Protein AF-A0A510E192-F1 (afdb_monomer_lite)

pLDDT: mean 91.34, std 8.02, range [42.94, 98.69]

InterPro domains:
  IPR058468 Protein of unknown function DUF8155, N-terminal domain [PF26482] (6-109)

Organism: NCBI:txid1294262

Radius of gyration: 17.89 Å; chains: 1; bounding box: 45×39×49 Å

Secondary structure (DSSP, 8-state):
----PPTTEEEESSSS-SHHHHTT-EEEE--TTSSEEEPSS-EEEEEEEEEE-S---TT-S-SEEEEEEEEETTEEEEEESEEESPPTT-EE-TT-EEEEE---TTTTTPPS-EEEES-----PPPSS-----EEEEEEE-SS-EEEEESS-EEETTEEEEE-TTSSEEEEEETTTSEEEEET--PPTTPEEEETTEEEEEEEEE-SSSEEEEESSTTTTTTGGGTHHHHHHTT--SSS--SEEEEEEESS--EEEESS--SS-TT-EEEHHHHHHHHHHHHTT-

Structure (mmCIF, N/CA/C/O backbone):
data_AF-A0A510E192-F1
#
_entry.id   AF-A0A510E192-F1
#
loop_
_atom_site.group_PDB
_atom_site.id
_atom_site.type_symbol
_atom_site.label_atom_id
_atom_site.label_alt_id
_atom_site.label_comp_id
_atom_site.label_asym_id
_atom_site.label_entity_id
_atom_site.label_seq_id
_atom_site.pdbx_PDB_ins_code
_atom_site.Cartn_x
_atom_site.Cartn_y
_atom_site.Cartn_z
_atom_site.occupancy
_atom_site.B_iso_or_equiv
_atom_site.auth_seq_id
_atom_site.auth_comp_id
_atom_site.auth_asym_id
_atom_site.auth_atom_id
_atom_site.pdbx_PDB_model_num
ATOM 1 N N . MET A 1 1 ? -1.903 5.706 18.178 1.00 68.81 1 MET A N 1
ATOM 2 C CA . MET A 1 1 ? -2.093 4.249 18.217 1.00 68.81 1 MET A CA 1
ATOM 3 C C . MET A 1 1 ? -1.045 3.615 17.320 1.00 68.81 1 MET A C 1
ATOM 5 O O . MET A 1 1 ? -0.833 4.126 16.229 1.00 68.81 1 MET A O 1
ATOM 9 N N . ILE A 1 2 ? -0.353 2.581 17.797 1.00 73.31 2 ILE A N 1
ATOM 10 C CA . ILE A 1 2 ? 0.653 1.848 17.017 1.00 73.31 2 ILE A CA 1
ATOM 11 C C . ILE A 1 2 ? -0.003 0.555 16.540 1.00 73.31 2 ILE A C 1
ATOM 13 O O . ILE A 1 2 ? -0.485 -0.214 17.366 1.00 73.31 2 ILE A O 1
ATOM 17 N N . LEU A 1 3 ? -0.024 0.326 15.227 1.00 84.69 3 LEU A N 1
ATOM 18 C CA . LEU A 1 3 ? -0.474 -0.944 14.665 1.00 84.69 3 LEU A CA 1
ATOM 19 C C . LEU A 1 3 ? 0.473 -2.071 15.081 1.00 84.69 3 LEU A C 1
ATOM 21 O O . LEU A 1 3 ? 1.691 -1.946 14.928 1.00 84.69 3 LEU A O 1
ATOM 25 N N . LYS A 1 4 ? -0.083 -3.184 15.553 1.00 89.06 4 LYS A N 1
ATOM 26 C CA . LYS A 1 4 ? 0.677 -4.404 15.804 1.00 89.06 4 LYS A CA 1
ATOM 27 C C . LYS A 1 4 ? 0.387 -5.399 14.691 1.00 89.06 4 LYS A C 1
ATOM 29 O O . LYS A 1 4 ? -0.663 -6.028 14.635 1.00 89.06 4 LYS A O 1
ATOM 34 N N . LEU A 1 5 ? 1.326 -5.469 13.756 1.00 92.69 5 LEU A N 1
ATOM 35 C CA . LEU A 1 5 ? 1.208 -6.272 12.546 1.00 92.69 5 LEU A CA 1
ATOM 36 C C . LEU A 1 5 ? 2.026 -7.556 12.679 1.00 92.69 5 LEU A C 1
ATOM 38 O O . LEU A 1 5 ? 3.108 -7.561 13.279 1.00 92.69 5 LEU A O 1
ATOM 42 N N . LYS A 1 6 ? 1.519 -8.645 12.095 1.00 94.00 6 LYS A N 1
ATOM 43 C CA . LYS A 1 6 ? 2.293 -9.879 11.941 1.00 94.00 6 LYS A CA 1
ATOM 44 C C . LYS A 1 6 ? 3.346 -9.692 10.849 1.00 94.00 6 LYS A C 1
ATOM 46 O O . LYS A 1 6 ? 3.199 -8.879 9.937 1.00 94.00 6 LYS A O 1
ATOM 51 N N . LYS A 1 7 ? 4.431 -10.461 10.950 1.00 95.12 7 LYS A N 1
ATOM 52 C CA . LYS A 1 7 ? 5.450 -10.530 9.900 1.00 95.12 7 LYS A CA 1
ATOM 53 C C . LYS A 1 7 ? 4.795 -10.930 8.576 1.00 95.12 7 LYS A C 1
ATOM 55 O O . LYS A 1 7 ? 3.928 -11.798 8.571 1.00 95.12 7 LYS A O 1
ATOM 60 N N . CYS A 1 8 ? 5.239 -10.327 7.480 1.00 94.69 8 CYS A N 1
ATOM 61 C CA . CYS A 1 8 ? 4.696 -10.493 6.134 1.00 94.69 8 CYS A CA 1
ATOM 62 C C . CYS A 1 8 ? 3.309 -9.880 5.900 1.00 94.69 8 CYS A C 1
ATOM 64 O O . CYS A 1 8 ? 2.791 -10.054 4.804 1.00 94.69 8 CYS A O 1
ATOM 66 N N . THR A 1 9 ? 2.728 -9.129 6.845 1.00 96.81 9 THR A N 1
ATOM 67 C CA . THR A 1 9 ? 1.462 -8.423 6.595 1.00 96.81 9 THR A CA 1
ATOM 68 C C . THR A 1 9 ? 1.633 -7.393 5.467 1.00 96.81 9 THR A C 1
ATOM 70 O O . THR A 1 9 ? 2.475 -6.498 5.605 1.00 96.81 9 THR A O 1
ATOM 73 N N . PRO A 1 10 ? 0.857 -7.489 4.373 1.00 96.88 10 PRO A N 1
ATOM 74 C CA . PRO A 1 10 ? 0.812 -6.466 3.335 1.00 96.88 10 PRO A CA 1
ATOM 75 C C . PRO A 1 10 ? 0.153 -5.186 3.847 1.00 96.88 10 PRO A C 1
ATOM 77 O O . PRO A 1 10 ? -0.826 -5.240 4.599 1.00 96.88 10 PRO A O 1
ATOM 80 N N . LEU A 1 11 ? 0.668 -4.038 3.416 1.00 96.69 11 LEU A N 1
ATOM 81 C CA . LEU A 1 11 ? 0.034 -2.755 3.683 1.00 96.69 11 LEU A CA 1
ATOM 82 C C . LEU A 1 11 ? 0.291 -1.734 2.575 1.00 96.69 11 LEU A C 1
ATOM 84 O O . LEU A 1 11 ? 1.307 -1.779 1.877 1.00 96.69 11 LEU A O 1
ATOM 88 N N . SER A 1 12 ? -0.609 -0.765 2.464 1.00 96.00 12 SER A N 1
ATOM 89 C CA . SER A 1 12 ? -0.487 0.349 1.533 1.00 96.00 12 SER A CA 1
ATOM 90 C C . SER A 1 12 ? -0.916 1.662 2.179 1.00 96.00 12 SER A C 1
ATOM 92 O O . SER A 1 12 ? -1.719 1.706 3.106 1.00 96.00 12 SER A O 1
ATOM 94 N N . LEU A 1 13 ? -0.324 2.753 1.713 1.00 94.88 13 LEU A N 1
ATOM 95 C CA . LEU A 1 13 ? -0.634 4.119 2.126 1.00 94.88 13 LEU A CA 1
ATOM 96 C C . LEU A 1 13 ? -1.170 4.945 0.957 1.00 94.88 13 LEU A C 1
ATOM 98 O O . LEU A 1 13 ? -1.925 5.884 1.180 1.00 94.88 13 LEU A O 1
ATOM 102 N N . PHE A 1 14 ? -0.765 4.622 -0.272 1.00 94.19 14 PHE A N 1
ATOM 103 C CA . PHE A 1 14 ? -0.927 5.471 -1.450 1.00 94.19 14 PHE A CA 1
ATOM 104 C C . PHE A 1 14 ? -1.165 4.678 -2.748 1.00 94.19 14 PHE A C 1
ATOM 106 O O . PHE A 1 14 ? -0.983 5.241 -3.826 1.00 94.19 14 PHE A O 1
ATOM 113 N N . SER A 1 15 ? -1.544 3.391 -2.687 1.00 89.19 15 SER A N 1
ATOM 114 C CA . SER A 1 15 ? -1.987 2.667 -3.895 1.00 89.19 15 SER A CA 1
ATOM 115 C C . SER A 1 15 ? -3.453 2.928 -4.255 1.00 89.19 15 SER A C 1
ATOM 117 O O . SER A 1 15 ? -3.798 2.884 -5.431 1.00 89.19 15 SER A O 1
ATOM 119 N N . SER A 1 16 ? -4.277 3.314 -3.285 1.00 86.62 16 SER A N 1
ATOM 120 C CA . SER A 1 16 ? -5.707 3.583 -3.454 1.00 86.62 16 SER A CA 1
ATOM 121 C C . SER A 1 16 ? -6.013 4.987 -4.001 1.00 86.62 16 SER A C 1
ATOM 123 O O . SER A 1 16 ? -5.278 5.940 -3.759 1.00 86.62 16 SER A O 1
ATOM 125 N N . GLY A 1 17 ? -7.126 5.131 -4.730 1.00 84.00 17 GLY A N 1
ATOM 126 C CA . GLY A 1 17 ? -7.639 6.418 -5.225 1.00 84.00 17 GLY A CA 1
ATOM 127 C C . GLY A 1 17 ? -8.485 7.207 -4.215 1.00 84.00 17 GLY A C 1
ATOM 128 O O . GLY A 1 17 ? -8.913 8.333 -4.485 1.00 84.00 17 GLY A O 1
ATOM 129 N N . PHE A 1 18 ? -8.782 6.648 -3.044 1.00 87.12 18 PHE A N 1
ATOM 130 C CA . PHE A 1 18 ? -9.621 7.340 -2.070 1.00 87.12 18 PHE A CA 1
ATOM 131 C C . PHE A 1 18 ? -8.918 8.572 -1.482 1.00 87.12 18 PHE A C 1
ATOM 133 O O . PHE A 1 18 ? -7.740 8.542 -1.129 1.00 87.12 18 PHE A O 1
ATOM 140 N N . SER A 1 19 ? -9.668 9.670 -1.328 1.00 88.88 19 SER A N 1
ATOM 141 C CA . SER A 1 19 ? -9.150 10.966 -0.850 1.00 88.88 19 SER A CA 1
ATOM 142 C C . SER A 1 19 ? -8.390 10.861 0.484 1.00 88.88 19 SER A C 1
ATOM 144 O O . SER A 1 19 ? -7.367 11.519 0.688 1.00 88.88 19 SER A O 1
ATOM 146 N N . SER A 1 20 ? -8.812 9.972 1.385 1.00 91.56 20 SER A N 1
ATOM 147 C CA . SER A 1 20 ? -8.118 9.745 2.655 1.00 91.56 20 SER A CA 1
ATOM 148 C C . SER A 1 20 ? -6.662 9.288 2.480 1.00 91.56 20 SER A C 1
ATOM 150 O O . SER A 1 20 ? -5.821 9.707 3.277 1.00 91.56 20 SER A O 1
ATOM 152 N N . HIS A 1 21 ? -6.318 8.525 1.437 1.00 92.75 21 HIS A N 1
ATOM 153 C CA . HIS A 1 21 ? -4.928 8.149 1.139 1.00 92.75 21 HIS A CA 1
ATOM 154 C C . HIS A 1 21 ? -4.107 9.339 0.654 1.00 92.75 21 HIS A C 1
ATOM 156 O O . HIS A 1 21 ? -3.013 9.589 1.158 1.00 92.75 21 HIS A O 1
ATOM 162 N N . VAL A 1 22 ? -4.656 10.152 -0.248 1.00 90.75 22 VAL A N 1
ATOM 163 C CA . VAL A 1 22 ? -4.012 11.382 -0.755 1.00 90.75 22 VAL A CA 1
ATOM 164 C C . VAL A 1 22 ? -3.669 12.348 0.384 1.00 90.75 22 VAL A C 1
ATOM 166 O O . VAL A 1 22 ? -2.624 13.017 0.403 1.00 90.75 22 VAL A O 1
ATOM 169 N N . HIS A 1 23 ? -4.542 12.394 1.388 1.00 90.12 23 HIS A N 1
ATOM 170 C CA . HIS A 1 23 ? -4.365 13.207 2.588 1.00 90.12 23 HIS A CA 1
ATOM 171 C C . HIS A 1 23 ? -3.523 12.533 3.679 1.00 90.12 23 HIS A C 1
ATOM 173 O O . HIS A 1 23 ? -3.255 13.166 4.700 1.00 90.12 23 HIS A O 1
ATOM 179 N N . GLY A 1 24 ? -3.071 11.290 3.480 1.00 89.69 24 GLY A N 1
ATOM 180 C CA . GLY A 1 24 ? -2.280 10.531 4.456 1.00 89.69 24 GLY A CA 1
ATOM 181 C C . GLY A 1 24 ? -3.048 10.206 5.741 1.00 89.69 24 GLY A C 1
ATOM 182 O O . GLY A 1 24 ? -2.468 10.209 6.825 1.00 89.69 24 GLY A O 1
ATOM 183 N N . ARG A 1 25 ? -4.365 10.006 5.628 1.00 91.75 25 ARG A N 1
ATOM 184 C CA . ARG A 1 25 ? -5.303 9.735 6.732 1.00 91.75 25 ARG A CA 1
ATOM 185 C C . ARG A 1 25 ? -5.826 8.300 6.751 1.00 91.75 25 ARG A C 1
ATOM 187 O O . ARG A 1 25 ? -6.566 7.961 7.673 1.00 91.75 25 ARG A O 1
ATOM 194 N N . ALA A 1 26 ? -5.459 7.498 5.754 1.00 94.00 26 ALA A N 1
ATOM 195 C CA . ALA A 1 26 ? -5.811 6.092 5.653 1.00 94.00 26 ALA A CA 1
ATOM 196 C C . ALA A 1 26 ? -4.570 5.207 5.517 1.00 94.00 26 ALA A C 1
ATOM 198 O O . ALA A 1 26 ? -3.528 5.636 5.013 1.00 94.00 26 ALA A O 1
ATOM 199 N N . VAL A 1 27 ? -4.715 3.973 5.983 1.00 95.50 27 VAL A N 1
ATOM 200 C CA . VAL A 1 27 ? -3.774 2.877 5.776 1.00 95.50 27 VAL A CA 1
ATOM 201 C C . VAL A 1 27 ? -4.584 1.657 5.369 1.00 95.50 27 VAL A C 1
ATOM 203 O O . VAL A 1 27 ? -5.515 1.286 6.081 1.00 95.50 27 VAL A O 1
ATOM 206 N N . ASP A 1 28 ? -4.182 1.013 4.286 1.00 96.38 28 ASP A N 1
ATOM 207 C CA . ASP A 1 28 ? -4.708 -0.287 3.895 1.00 96.38 28 ASP A CA 1
ATOM 208 C C . ASP A 1 28 ? -3.876 -1.368 4.562 1.00 96.38 28 ASP A C 1
ATOM 210 O O . ASP A 1 28 ? -2.649 -1.384 4.434 1.00 96.38 28 ASP A O 1
ATOM 214 N N . VAL A 1 29 ? -4.529 -2.259 5.301 1.00 96.81 29 VAL A N 1
ATOM 215 C CA . VAL A 1 29 ? -3.878 -3.342 6.041 1.00 96.81 29 VAL A CA 1
ATOM 216 C C . VAL A 1 29 ? -4.544 -4.658 5.683 1.00 96.81 29 VAL A C 1
ATOM 218 O O . VAL A 1 29 ? -5.752 -4.812 5.835 1.00 96.81 29 VAL A O 1
ATOM 221 N N . SER A 1 30 ? -3.749 -5.621 5.234 1.00 96.50 30 SER A N 1
ATOM 222 C CA . SER A 1 30 ? -4.215 -6.981 4.964 1.00 96.50 30 SER A CA 1
ATOM 223 C C . SER A 1 30 ? -3.846 -7.944 6.103 1.00 96.50 30 SER A C 1
ATOM 225 O O . SER A 1 30 ? -3.344 -7.546 7.156 1.00 96.50 30 SER A O 1
ATOM 227 N N . SER A 1 31 ? -4.062 -9.233 5.872 1.00 95.81 31 SER A N 1
ATOM 228 C CA . SER A 1 31 ? -3.524 -10.336 6.664 1.00 95.81 31 SER A CA 1
ATOM 229 C C . SER A 1 31 ? -2.521 -11.123 5.830 1.00 95.81 31 SER A C 1
ATOM 231 O O . SER A 1 31 ? -2.467 -10.994 4.612 1.00 95.81 31 SER A O 1
ATOM 233 N N . VAL A 1 32 ? -1.703 -11.949 6.483 1.00 92.62 32 VAL A N 1
ATOM 234 C CA . VAL A 1 32 ? -0.679 -12.757 5.796 1.00 92.62 32 VAL A CA 1
ATOM 235 C C . VAL A 1 32 ? -1.301 -13.728 4.784 1.00 92.62 32 VAL A C 1
ATOM 237 O O . VAL A 1 32 ? -0.722 -13.947 3.726 1.00 92.62 32 VAL A O 1
ATOM 240 N N . ASP A 1 33 ? -2.470 -14.281 5.112 1.00 90.81 33 ASP A N 1
ATOM 241 C CA . ASP A 1 33 ? -3.259 -15.163 4.243 1.00 90.81 33 ASP A CA 1
ATOM 242 C C . ASP A 1 33 ? -4.021 -14.399 3.140 1.00 90.81 33 ASP A C 1
ATOM 244 O O . ASP A 1 33 ? -4.366 -14.992 2.127 1.00 90.81 33 ASP A O 1
ATOM 248 N N . MET A 1 34 ? -4.231 -13.084 3.298 1.00 91.81 34 MET A N 1
ATOM 249 C CA . MET A 1 34 ? -5.104 -12.248 2.458 1.00 91.81 34 MET A CA 1
ATOM 250 C C . MET A 1 34 ? -6.550 -12.773 2.328 1.00 91.81 34 MET A C 1
ATOM 252 O O . MET A 1 34 ? -7.248 -12.407 1.383 1.00 91.81 34 MET A O 1
ATOM 256 N N . GLU A 1 35 ? -7.017 -13.594 3.273 1.00 90.88 35 GLU A N 1
ATOM 257 C CA . GLU A 1 35 ? -8.361 -14.193 3.248 1.00 90.88 35 GLU A CA 1
ATOM 258 C C . GLU A 1 35 ? -9.291 -13.527 4.267 1.00 90.88 35 GLU A C 1
ATOM 260 O O . GLU A 1 35 ? -10.380 -13.056 3.931 1.00 90.88 35 GLU A O 1
ATOM 265 N N . VAL A 1 36 ? -8.833 -13.432 5.517 1.00 95.81 36 VAL A N 1
ATOM 266 C CA . VAL A 1 36 ? -9.608 -12.897 6.645 1.00 95.81 36 VAL A CA 1
ATOM 267 C C . VAL A 1 36 ? -8.917 -11.690 7.246 1.00 95.81 36 VAL A C 1
ATOM 269 O O . VAL A 1 36 ? -7.694 -11.658 7.375 1.00 95.81 36 VAL A O 1
ATOM 272 N N . PHE A 1 37 ? -9.677 -10.690 7.679 1.00 97.56 37 PHE A N 1
ATOM 273 C CA . PHE A 1 37 ? -9.108 -9.549 8.377 1.00 97.56 37 PHE A CA 1
ATOM 274 C C . PHE A 1 37 ? -8.829 -9.895 9.842 1.00 97.56 37 PHE A C 1
ATOM 276 O O . PHE A 1 37 ? -9.741 -10.202 10.616 1.00 97.56 37 PHE A O 1
ATOM 283 N N . ARG A 1 38 ? -7.549 -9.825 10.226 1.00 97.19 38 ARG A N 1
ATOM 284 C CA . ARG A 1 38 ? -7.087 -10.049 11.599 1.00 97.19 38 ARG A CA 1
ATOM 285 C C . ARG A 1 38 ? -6.793 -8.717 12.268 1.00 97.19 38 ARG A C 1
ATOM 287 O O . ARG A 1 38 ? -6.010 -7.924 11.748 1.00 97.19 38 ARG A O 1
ATOM 294 N N . ALA A 1 39 ? -7.395 -8.484 13.428 1.00 96.31 39 ALA A N 1
ATOM 295 C CA . ALA A 1 39 ? -7.347 -7.190 14.094 1.00 96.31 39 ALA A CA 1
ATOM 296 C C . ALA A 1 39 ? -5.902 -6.798 14.479 1.00 96.31 39 ALA A C 1
ATOM 298 O O . ALA A 1 39 ? -5.262 -7.514 15.251 1.00 96.31 39 ALA A O 1
ATOM 299 N N . PRO A 1 40 ? -5.369 -5.650 14.018 1.00 95.25 40 PRO A N 1
ATOM 300 C CA . PRO A 1 40 ? -4.015 -5.207 14.370 1.00 95.25 40 PRO A CA 1
ATOM 301 C C . PRO A 1 40 ? -3.946 -4.446 15.712 1.00 95.25 40 PRO A C 1
ATOM 303 O O . PRO A 1 40 ? -2.924 -3.840 16.047 1.00 95.25 40 PRO A O 1
ATOM 306 N N . PHE A 1 41 ? -5.053 -4.426 16.457 1.00 94.94 41 PHE A N 1
ATOM 307 C CA . PHE A 1 41 ? -5.243 -3.810 17.772 1.00 94.94 41 PHE A CA 1
ATOM 308 C C . PHE A 1 41 ? -6.467 -4.440 18.460 1.00 94.94 41 PHE A C 1
ATOM 310 O O . PHE A 1 41 ? -7.246 -5.137 17.816 1.00 94.94 41 PHE A O 1
ATOM 317 N N . SER A 1 42 ? -6.648 -4.176 19.754 1.00 96.62 42 SER A N 1
ATOM 318 C CA . SER A 1 42 ? -7.851 -4.559 20.513 1.00 96.62 42 SER A CA 1
ATOM 319 C C . SER A 1 42 ? -8.852 -3.403 20.552 1.00 96.62 42 SER A C 1
ATOM 321 O O . SER A 1 42 ? -8.436 -2.246 20.596 1.00 96.62 42 SER A O 1
ATOM 323 N N . GLY A 1 43 ? -10.153 -3.687 20.594 1.00 97.25 43 GLY A N 1
ATOM 324 C CA . GLY A 1 43 ? -11.176 -2.640 20.584 1.00 97.25 43 GLY A CA 1
ATOM 325 C C . GLY A 1 43 ? -12.600 -3.146 20.778 1.00 97.25 43 GLY A C 1
ATOM 326 O O . GLY A 1 43 ? -12.818 -4.283 21.194 1.00 97.25 43 GLY A O 1
ATOM 327 N N . ILE A 1 44 ? -13.565 -2.276 20.479 1.00 98.44 44 ILE A N 1
ATOM 328 C CA . ILE A 1 44 ? -15.005 -2.556 20.501 1.00 98.44 44 ILE A CA 1
ATOM 329 C C . ILE A 1 44 ? -15.575 -2.262 19.115 1.00 98.44 44 ILE A C 1
ATOM 331 O O . ILE A 1 44 ? -15.351 -1.188 18.557 1.00 98.44 44 ILE A O 1
ATOM 335 N N . PHE A 1 45 ? -16.315 -3.207 18.545 1.00 98.69 45 PHE A N 1
ATOM 336 C CA . PHE A 1 45 ? -17.016 -2.993 17.286 1.00 98.69 45 PHE A CA 1
ATOM 337 C C . PHE A 1 45 ? -18.285 -2.174 17.527 1.00 98.69 45 PHE A C 1
ATOM 339 O O . PHE A 1 45 ? -19.133 -2.561 18.326 1.00 98.69 45 PHE A O 1
ATOM 346 N N . LEU A 1 46 ? -18.423 -1.025 16.864 1.00 98.50 46 LEU A N 1
ATOM 347 C CA . LEU A 1 46 ? -19.553 -0.114 17.084 1.00 98.50 46 LEU A CA 1
ATOM 348 C C . LEU A 1 46 ? -20.729 -0.407 16.150 1.00 98.50 46 LEU A C 1
ATOM 350 O O . LEU A 1 46 ? -21.872 -0.138 16.507 1.00 98.50 46 LEU A O 1
ATOM 354 N N . GLY A 1 47 ? -20.457 -0.949 14.965 1.00 98.19 47 GLY A N 1
ATOM 355 C CA . GLY A 1 47 ? -21.469 -1.275 13.968 1.00 98.19 47 GLY A CA 1
ATOM 356 C C . GLY A 1 47 ? -20.953 -1.126 12.543 1.00 98.19 47 GLY A C 1
ATOM 357 O O . GLY A 1 47 ? -19.842 -0.638 12.315 1.00 98.19 47 GLY A O 1
ATOM 358 N N . SER A 1 48 ? -21.775 -1.549 11.585 1.00 98.00 48 SER A N 1
ATOM 359 C CA . SER A 1 48 ? -21.482 -1.416 10.161 1.00 98.00 48 SER A CA 1
ATOM 360 C C . SER A 1 48 ? -22.733 -1.175 9.326 1.00 98.00 48 SER A C 1
ATOM 362 O O . SER A 1 48 ? -23.847 -1.470 9.758 1.00 98.00 48 SER A O 1
ATOM 364 N N . GLU A 1 49 ? -22.528 -0.650 8.124 1.00 97.44 49 GLU A N 1
ATOM 365 C CA . GLU A 1 49 ? -23.552 -0.457 7.106 1.00 97.44 49 GLU A CA 1
ATOM 366 C C . GLU A 1 49 ? -23.053 -1.000 5.761 1.00 97.44 49 GLU A C 1
ATOM 368 O O . GLU A 1 49 ? -21.932 -0.702 5.338 1.00 97.44 49 GLU A O 1
ATOM 373 N N . LYS A 1 50 ? -23.889 -1.797 5.083 1.00 95.62 50 LYS A N 1
ATOM 374 C CA . LYS A 1 50 ? -23.655 -2.248 3.705 1.00 95.62 50 LYS A CA 1
ATOM 375 C C . LYS A 1 50 ? -24.175 -1.193 2.739 1.00 95.62 50 LYS A C 1
ATOM 377 O O . LYS A 1 50 ? -25.368 -0.903 2.723 1.00 95.62 50 LYS A O 1
ATOM 382 N N . VAL A 1 51 ? -23.291 -0.658 1.905 1.00 91.56 51 VAL A N 1
ATOM 383 C CA . VAL A 1 51 ? -23.616 0.387 0.932 1.00 91.56 51 VAL A CA 1
ATOM 384 C C . VAL A 1 51 ? -23.511 -0.185 -0.472 1.00 91.56 51 VAL A C 1
ATOM 386 O O . VAL A 1 51 ? -22.453 -0.657 -0.883 1.00 91.56 51 VAL A O 1
ATOM 389 N N . LYS A 1 52 ? -24.610 -0.129 -1.227 1.00 89.19 52 LYS A N 1
ATOM 390 C CA . LYS A 1 52 ? -24.638 -0.585 -2.619 1.00 89.19 52 LYS A CA 1
ATOM 391 C C . LYS A 1 52 ? -23.788 0.325 -3.506 1.00 89.19 52 LYS A C 1
ATOM 393 O O . LYS A 1 52 ? -23.988 1.539 -3.530 1.00 89.19 52 LYS A O 1
ATOM 398 N N . ILE A 1 53 ? -22.889 -0.270 -4.281 1.00 83.31 53 ILE A N 1
ATOM 399 C CA . ILE A 1 53 ? -21.998 0.413 -5.216 1.00 83.31 53 ILE A CA 1
ATOM 400 C C . ILE A 1 53 ? -22.500 0.153 -6.634 1.00 83.31 53 ILE A C 1
ATOM 402 O O . ILE A 1 53 ? -22.424 -0.950 -7.166 1.00 83.31 53 ILE A O 1
ATOM 406 N N . GLY A 1 54 ? -23.054 1.192 -7.257 1.00 64.19 54 GLY A N 1
ATOM 407 C CA . GLY A 1 54 ? -23.915 1.064 -8.437 1.00 64.19 54 GLY A CA 1
ATOM 408 C C . GLY A 1 54 ? -23.265 0.583 -9.742 1.00 64.19 54 GLY A C 1
ATOM 409 O O . GLY A 1 54 ? -23.972 0.509 -10.745 1.00 64.19 54 GLY A O 1
ATOM 410 N N . ARG A 1 55 ? -21.957 0.288 -9.784 1.00 70.31 55 ARG A N 1
ATOM 411 C CA . ARG A 1 55 ? -21.259 -0.149 -11.009 1.00 70.31 55 ARG A CA 1
ATOM 412 C C . ARG A 1 55 ? -20.200 -1.217 -10.719 1.00 70.31 55 ARG A C 1
ATOM 414 O O . ARG A 1 55 ? -19.096 -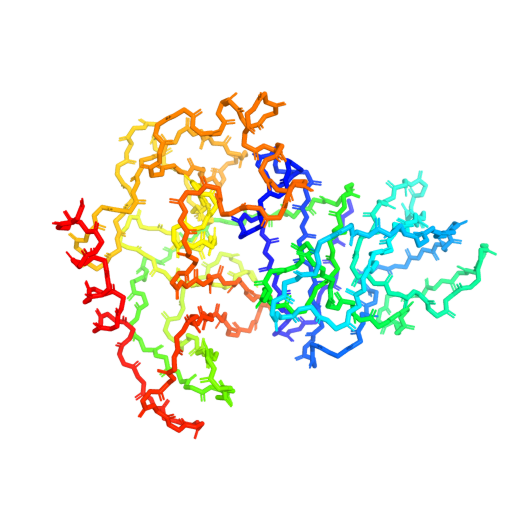0.838 -10.326 1.00 70.31 55 ARG A O 1
ATOM 421 N N . PRO A 1 56 ? -20.486 -2.514 -10.934 1.00 69.81 56 PRO A N 1
ATOM 422 C CA . PRO A 1 56 ? -19.492 -3.572 -10.781 1.00 69.81 56 PRO A CA 1
ATOM 423 C C . PRO A 1 56 ? -18.344 -3.411 -11.787 1.00 69.81 56 PRO A C 1
ATOM 425 O O . PRO A 1 56 ? -18.549 -2.940 -12.906 1.00 69.81 56 PRO A O 1
ATOM 428 N N . ASN A 1 57 ? -17.136 -3.817 -11.395 1.00 77.38 57 ASN A N 1
ATOM 429 C CA . ASN A 1 57 ? -16.009 -4.009 -12.310 1.00 77.38 57 ASN A CA 1
ATOM 430 C C . ASN A 1 57 ? -15.702 -5.512 -12.434 1.00 77.38 57 ASN A C 1
ATOM 432 O O . ASN A 1 57 ? -16.195 -6.315 -11.646 1.00 77.38 57 ASN A O 1
ATOM 436 N N . ARG A 1 58 ? -14.871 -5.898 -13.410 1.00 77.44 58 ARG A N 1
ATOM 437 C CA . ARG A 1 58 ? -14.545 -7.312 -13.694 1.00 77.44 58 ARG A CA 1
ATOM 438 C C . ARG A 1 58 ? -13.855 -8.066 -12.545 1.00 77.44 58 ARG A C 1
ATOM 440 O O . ARG A 1 58 ? -13.781 -9.286 -12.601 1.00 77.44 58 ARG A O 1
ATOM 447 N N . HIS A 1 59 ? -13.314 -7.349 -11.562 1.00 79.69 59 HIS A N 1
ATOM 448 C CA . HIS A 1 59 ? -12.624 -7.913 -10.404 1.00 79.69 59 HIS A CA 1
ATOM 449 C C . HIS A 1 59 ? -13.528 -8.006 -9.168 1.00 79.69 59 HIS A C 1
ATOM 451 O O . HIS A 1 59 ? -13.173 -8.715 -8.235 1.00 79.69 59 HIS A O 1
ATOM 457 N N . ALA A 1 60 ? -14.678 -7.325 -9.157 1.00 83.75 60 ALA A N 1
ATOM 458 C CA . ALA A 1 60 ? -15.591 -7.302 -8.022 1.00 83.75 60 ALA A CA 1
ATOM 459 C C . ALA A 1 60 ? -16.390 -8.608 -7.912 1.00 83.75 60 ALA A C 1
ATOM 461 O O . ALA A 1 60 ? -16.940 -9.099 -8.898 1.00 83.75 60 ALA A O 1
ATOM 462 N N . GLN A 1 61 ? -16.505 -9.132 -6.692 1.00 86.56 61 GLN A N 1
ATOM 463 C CA . GLN A 1 61 ? -17.349 -10.289 -6.366 1.00 86.56 61 GLN A CA 1
ATOM 464 C C . GLN A 1 61 ? -18.702 -9.877 -5.773 1.00 86.56 61 GLN A C 1
ATOM 466 O O . GLN A 1 61 ? -19.659 -10.648 -5.810 1.00 86.56 61 GLN A O 1
ATOM 471 N N . HIS A 1 62 ? -18.791 -8.650 -5.258 1.00 87.94 62 HIS A N 1
ATOM 472 C CA . HIS A 1 62 ? -19.992 -8.084 -4.653 1.00 87.94 62 HIS A CA 1
ATOM 473 C C . HIS A 1 62 ? -20.348 -6.738 -5.297 1.00 87.94 62 HIS A C 1
ATOM 475 O O . HIS A 1 62 ? -19.481 -6.032 -5.808 1.00 87.94 62 HIS A O 1
ATOM 481 N N . ASP A 1 63 ? -21.628 -6.359 -5.251 1.00 88.81 63 ASP A N 1
ATOM 482 C CA . ASP A 1 63 ? -22.133 -5.056 -5.710 1.00 88.81 63 ASP A CA 1
ATOM 483 C C . ASP A 1 63 ? -22.248 -4.030 -4.570 1.00 88.81 63 ASP A C 1
ATOM 485 O O . ASP A 1 63 ? -22.882 -2.987 -4.724 1.00 88.81 63 ASP A O 1
ATOM 489 N N . TYR A 1 64 ? -21.646 -4.320 -3.418 1.00 90.62 64 TYR A N 1
ATOM 490 C CA . TYR A 1 64 ? -21.670 -3.480 -2.231 1.00 90.62 64 TYR A CA 1
ATOM 491 C C . TYR A 1 64 ? -20.286 -3.385 -1.595 1.00 90.62 64 TYR A C 1
ATOM 493 O O . TYR A 1 64 ? -19.378 -4.161 -1.892 1.00 90.62 64 TYR A O 1
ATOM 501 N N . ASP A 1 65 ? -20.158 -2.429 -0.688 1.00 92.69 65 ASP A N 1
ATOM 502 C CA . ASP A 1 65 ? -19.042 -2.301 0.235 1.00 92.69 65 ASP A CA 1
ATOM 503 C C . ASP A 1 65 ? -19.571 -2.172 1.667 1.00 92.69 65 ASP A C 1
ATOM 505 O O . ASP A 1 65 ? -20.764 -1.931 1.873 1.00 92.69 65 ASP A O 1
ATOM 509 N N . VAL A 1 66 ? -18.706 -2.345 2.660 1.00 95.44 66 VAL A N 1
ATOM 510 C CA . VAL A 1 66 ? -19.075 -2.238 4.075 1.00 95.44 66 VAL A CA 1
ATOM 511 C C . VAL A 1 66 ? -18.339 -1.078 4.713 1.00 95.44 66 VAL A C 1
ATOM 513 O O . VAL A 1 66 ? -17.115 -1.014 4.674 1.00 95.44 66 VAL A O 1
ATOM 516 N N . ILE A 1 67 ? -19.095 -0.187 5.350 1.00 96.50 67 ILE A N 1
ATOM 517 C CA . ILE A 1 67 ? -18.564 0.874 6.200 1.00 96.50 67 ILE A CA 1
ATOM 518 C C . ILE A 1 67 ? -18.737 0.440 7.648 1.00 96.50 67 ILE A C 1
ATOM 520 O O . ILE A 1 67 ? -19.855 0.361 8.143 1.00 96.50 67 ILE A O 1
ATOM 524 N N . SER A 1 68 ? -17.631 0.172 8.330 1.00 98.12 68 SER A N 1
ATOM 525 C CA . SER A 1 68 ? -17.593 -0.238 9.731 1.00 98.12 68 SER A CA 1
ATOM 526 C C . SER A 1 68 ? -16.984 0.848 10.613 1.00 98.12 68 SER A C 1
ATOM 528 O O . SER A 1 68 ? -16.066 1.561 10.202 1.00 98.12 68 SER A O 1
ATOM 530 N N . PHE A 1 69 ? -17.444 0.937 11.859 1.00 98.31 69 PHE A N 1
ATOM 531 C CA . PHE A 1 69 ? -16.843 1.783 12.887 1.00 98.31 69 PHE A CA 1
ATOM 532 C C . PHE A 1 69 ? -16.406 0.939 14.080 1.00 98.31 69 PHE A C 1
ATOM 534 O O . PHE A 1 69 ? -17.145 0.079 14.559 1.00 98.31 69 PHE A O 1
ATOM 541 N N . ILE A 1 70 ? -15.206 1.212 14.582 1.00 97.94 70 ILE A N 1
ATOM 542 C CA . ILE A 1 70 ? -14.619 0.540 15.745 1.00 97.94 70 ILE A CA 1
ATOM 543 C C . ILE A 1 70 ? -14.055 1.577 16.712 1.00 97.94 70 ILE A C 1
ATOM 545 O O . ILE A 1 70 ? -13.580 2.633 16.295 1.00 97.94 70 ILE A O 1
ATOM 549 N N . GLU A 1 71 ? -14.112 1.284 18.004 1.00 97.5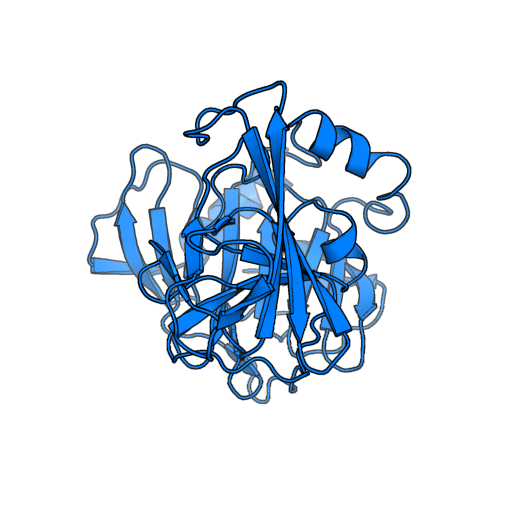0 71 GLU A N 1
ATOM 550 C CA . GLU A 1 71 ? -13.498 2.093 19.049 1.00 97.50 71 GLU A CA 1
ATOM 551 C C . GLU A 1 71 ? -12.240 1.410 19.578 1.00 97.50 71 GLU A C 1
ATOM 553 O O . GLU A 1 71 ? -12.268 0.244 19.972 1.00 97.50 71 GLU A O 1
ATOM 558 N N . VAL A 1 72 ? -11.133 2.149 19.603 1.00 95.94 72 VAL A N 1
ATOM 559 C CA . VAL A 1 72 ? -9.844 1.692 20.125 1.00 95.94 72 VAL A CA 1
ATOM 560 C C . VAL A 1 72 ? -9.254 2.793 20.988 1.00 95.94 72 VAL A C 1
ATOM 562 O O . VAL A 1 72 ? -9.077 3.917 20.520 1.00 95.94 72 VAL A O 1
ATOM 565 N N . GLU A 1 73 ? -8.959 2.488 22.253 1.00 92.94 73 GLU A N 1
ATOM 566 C CA . GLU A 1 73 ? -8.398 3.458 23.212 1.00 92.94 73 GLU A CA 1
ATOM 567 C C . GLU A 1 73 ? -9.210 4.778 23.267 1.00 92.94 73 GLU A C 1
ATOM 569 O O . GLU A 1 73 ? -8.647 5.873 23.304 1.00 92.94 73 GLU A O 1
ATOM 574 N N . GLY A 1 74 ? -10.547 4.685 23.201 1.00 92.12 74 GLY A N 1
ATOM 575 C CA . GLY A 1 74 ? -11.462 5.838 23.200 1.00 92.12 74 GLY A CA 1
ATOM 576 C C . GLY A 1 74 ? -11.494 6.648 21.895 1.00 92.12 74 GLY A C 1
ATOM 577 O O . GLY A 1 74 ? -12.065 7.738 21.857 1.00 92.12 74 GLY A O 1
ATOM 578 N N . ARG A 1 75 ? -10.870 6.158 20.816 1.00 94.88 75 ARG A N 1
ATOM 579 C CA . ARG A 1 75 ? -10.877 6.789 19.488 1.00 94.88 75 ARG A CA 1
ATOM 580 C C . ARG A 1 75 ? -11.701 5.971 18.511 1.00 94.88 75 ARG A C 1
ATOM 582 O O . ARG A 1 75 ? -11.570 4.752 18.458 1.00 94.88 75 ARG A O 1
ATOM 589 N N . LYS A 1 76 ? -12.483 6.655 17.678 1.00 96.50 76 LYS A N 1
ATOM 590 C CA . LYS A 1 76 ? -13.213 6.026 16.576 1.00 96.50 76 LYS A CA 1
ATOM 591 C C . LYS A 1 76 ? -12.304 5.855 15.363 1.00 96.50 76 LYS A C 1
ATOM 593 O O . LYS A 1 76 ? -11.660 6.809 14.931 1.00 96.50 76 LYS A O 1
ATOM 598 N N . ILE A 1 77 ? -12.298 4.650 14.816 1.00 97.06 77 ILE A N 1
ATOM 599 C CA . ILE A 1 77 ? -11.632 4.270 13.573 1.00 97.06 77 ILE A CA 1
ATOM 600 C C . ILE A 1 77 ? -12.725 3.845 12.599 1.00 97.06 77 ILE A C 1
ATOM 602 O O . ILE A 1 77 ? -13.665 3.138 12.972 1.00 97.06 77 ILE A O 1
ATOM 606 N N . LYS A 1 78 ? -12.604 4.288 11.351 1.00 97.81 78 LYS A N 1
ATOM 607 C CA . LYS A 1 78 ? -13.470 3.849 10.256 1.00 97.81 78 LYS A CA 1
ATOM 608 C C . LYS A 1 78 ? -12.736 2.769 9.470 1.00 97.81 78 LYS A C 1
ATOM 610 O O . LYS A 1 78 ? -11.569 2.955 9.133 1.00 97.81 78 LYS A O 1
ATOM 615 N N . MET A 1 79 ? -13.423 1.668 9.196 1.00 97.31 79 MET A N 1
ATOM 616 C CA . MET A 1 79 ? -12.916 0.517 8.456 1.00 97.31 79 MET A CA 1
ATOM 617 C C . MET A 1 79 ? -13.788 0.270 7.224 1.00 97.31 79 MET A C 1
ATOM 619 O O . MET A 1 79 ? -15.008 0.216 7.362 1.00 97.31 79 MET A O 1
ATOM 623 N N . LEU A 1 80 ? -13.182 0.116 6.045 1.00 95.75 80 LEU A N 1
ATOM 624 C CA . LEU A 1 80 ? -13.873 -0.311 4.819 1.00 95.75 80 LEU A CA 1
ATOM 625 C C . LEU A 1 80 ? -13.369 -1.674 4.335 1.00 95.75 80 LEU A C 1
ATOM 627 O O . LEU A 1 80 ? -12.335 -2.153 4.805 1.00 95.75 80 LEU A O 1
ATOM 631 N N . HIS A 1 81 ? -14.090 -2.258 3.373 1.00 94.94 81 HIS A N 1
ATOM 632 C CA . HIS A 1 81 ? -13.706 -3.472 2.638 1.00 94.94 81 HIS A CA 1
ATOM 633 C C . HIS A 1 81 ? -13.615 -4.744 3.495 1.00 94.94 81 HIS A C 1
ATOM 635 O O . HIS A 1 81 ? -12.968 -5.718 3.113 1.00 94.94 81 HIS A O 1
ATOM 641 N N . VAL A 1 82 ? -14.294 -4.762 4.644 1.00 97.12 82 VAL A N 1
ATOM 642 C CA . VAL A 1 82 ? -14.373 -5.923 5.539 1.00 97.12 82 VAL A CA 1
ATOM 643 C C . VAL A 1 82 ? -15.822 -6.159 5.937 1.00 97.12 82 VAL A C 1
ATOM 645 O O . VAL A 1 82 ? -16.454 -5.252 6.477 1.00 97.12 82 VAL A O 1
ATOM 648 N N . ASP A 1 83 ? -16.328 -7.373 5.708 1.00 96.81 83 ASP A N 1
ATOM 649 C CA . ASP A 1 83 ? -17.618 -7.834 6.234 1.00 96.81 83 ASP A CA 1
ATOM 650 C C . ASP A 1 83 ? -17.381 -8.416 7.639 1.00 96.81 83 ASP A C 1
ATOM 652 O O . ASP A 1 83 ? -16.729 -9.463 7.752 1.00 96.81 83 ASP A O 1
ATOM 656 N N . PRO A 1 84 ? -17.795 -7.729 8.719 1.00 97.62 84 PRO A N 1
ATOM 657 C CA . PRO A 1 84 ? -17.412 -8.101 10.071 1.00 97.62 84 PRO A CA 1
ATOM 658 C C . PRO A 1 84 ? -18.174 -9.331 10.583 1.00 97.62 84 PRO A C 1
ATOM 660 O O . PRO A 1 84 ? -19.372 -9.483 10.363 1.00 97.62 84 PRO A O 1
ATOM 663 N N . PHE A 1 85 ? -17.495 -10.166 11.370 1.00 97.94 85 PHE A N 1
ATOM 664 C CA . PHE A 1 85 ? -18.096 -11.286 12.115 1.00 97.94 85 PHE A CA 1
ATOM 665 C C . PHE A 1 85 ? -18.651 -10.865 13.486 1.00 97.94 85 PHE A C 1
ATOM 667 O O . PHE A 1 85 ? -19.121 -11.696 14.263 1.00 97.94 85 PHE A O 1
ATOM 674 N N . LEU A 1 86 ? -18.538 -9.577 13.813 1.00 97.88 86 LEU A N 1
ATOM 675 C CA . LEU A 1 86 ? -18.818 -9.023 15.131 1.00 97.88 86 LEU A CA 1
ATOM 676 C C . LEU A 1 86 ? -20.204 -8.376 15.186 1.00 97.88 86 LEU A C 1
ATOM 678 O O . LEU A 1 86 ? -20.668 -7.766 14.224 1.00 97.88 86 LEU A O 1
ATOM 682 N N . SER A 1 87 ? -20.832 -8.442 16.358 1.00 97.94 87 SER A N 1
ATOM 683 C CA . SER A 1 87 ? -22.055 -7.686 16.661 1.00 97.94 87 SER A CA 1
ATOM 684 C C . SER A 1 87 ? -21.736 -6.331 17.310 1.00 97.94 87 SER A C 1
ATOM 686 O O . SER A 1 87 ? -20.730 -6.224 18.018 1.00 97.94 87 SER A O 1
ATOM 688 N N . PRO A 1 88 ? -22.561 -5.281 17.119 1.00 98.44 88 PRO A N 1
ATOM 689 C CA . PRO A 1 88 ? -22.375 -3.997 17.799 1.00 98.44 88 PRO A CA 1
ATOM 690 C C . PRO A 1 88 ? -22.217 -4.152 19.321 1.00 98.44 88 PRO A C 1
ATOM 692 O O . PRO A 1 88 ? -22.987 -4.860 19.965 1.00 98.44 88 PRO A O 1
ATOM 695 N N . GLY A 1 89 ? -21.211 -3.490 19.892 1.00 98.25 89 GLY A N 1
ATOM 696 C CA . GLY A 1 89 ? -20.829 -3.581 21.303 1.00 98.25 89 GLY A CA 1
ATOM 697 C C . GLY A 1 89 ? -19.875 -4.734 21.641 1.00 98.25 89 GLY A C 1
ATOM 698 O O . GLY A 1 89 ? -19.355 -4.778 22.755 1.00 98.25 89 GLY A O 1
ATOM 699 N N . GLN A 1 90 ? -19.599 -5.651 20.708 1.00 98.56 90 GLN A N 1
ATOM 700 C CA . GLN A 1 90 ? -18.683 -6.766 20.940 1.00 98.56 90 GLN A CA 1
ATOM 701 C C . GLN A 1 90 ? -17.226 -6.289 21.005 1.00 98.56 90 GLN A C 1
ATOM 703 O O . GLN A 1 90 ? -16.729 -5.612 20.101 1.00 98.56 90 GLN A O 1
ATOM 708 N N . GLY A 1 91 ? -16.528 -6.674 22.075 1.00 98.31 91 GLY A N 1
ATOM 709 C CA . GLY A 1 91 ? -15.086 -6.485 22.206 1.00 98.31 91 GLY A CA 1
ATOM 710 C C . GLY A 1 91 ? -14.292 -7.528 21.418 1.00 98.31 91 GLY A C 1
ATOM 711 O O . GLY A 1 91 ? -14.722 -8.673 21.286 1.00 98.31 91 GLY A O 1
ATOM 712 N N . PHE A 1 92 ? -13.114 -7.144 20.938 1.00 98.12 92 PHE A N 1
ATOM 713 C CA . PHE A 1 92 ? -12.158 -8.022 20.262 1.00 98.12 92 PHE A CA 1
ATOM 714 C C . PHE A 1 92 ? -10.728 -7.707 20.708 1.00 98.12 92 PHE A C 1
ATOM 716 O O . PHE A 1 92 ? -10.429 -6.614 21.209 1.00 98.12 92 PHE A O 1
ATOM 723 N N . LYS A 1 93 ? -9.829 -8.671 20.530 1.00 97.31 93 LYS A N 1
ATOM 724 C CA . LYS A 1 93 ? -8.407 -8.556 20.843 1.00 97.31 93 LYS A CA 1
ATOM 725 C C . LYS A 1 93 ? -7.569 -8.501 19.572 1.00 97.31 93 LYS A C 1
ATOM 727 O O . LYS A 1 93 ? -7.952 -8.986 18.513 1.00 97.31 93 LYS A O 1
ATOM 732 N N . GLU A 1 94 ? -6.386 -7.916 19.705 1.00 96.06 94 GLU A N 1
ATOM 733 C CA . GLU A 1 94 ? -5.328 -8.023 18.704 1.00 96.06 94 GLU A CA 1
ATOM 734 C C . GLU A 1 94 ? -5.111 -9.487 18.281 1.00 96.06 94 GLU A C 1
ATOM 736 O O . GLU A 1 94 ? -4.915 -10.366 19.120 1.00 96.06 94 GLU A O 1
ATOM 741 N N . GLY A 1 95 ? -5.097 -9.726 16.971 1.00 95.50 95 GLY A N 1
ATOM 742 C CA . GLY A 1 95 ? -4.902 -11.036 16.359 1.00 95.50 95 GLY A CA 1
ATOM 743 C C . GLY A 1 95 ? -6.188 -11.816 16.085 1.00 95.50 95 GLY A C 1
ATOM 744 O O . GLY A 1 95 ? -6.123 -12.757 15.286 1.00 95.50 95 GLY A O 1
ATOM 745 N N . ASP A 1 96 ? -7.321 -11.418 16.674 1.00 97.50 96 ASP A N 1
ATOM 746 C CA . ASP A 1 96 ? -8.623 -12.042 16.426 1.00 97.50 96 ASP A CA 1
ATOM 747 C C . ASP A 1 96 ? -9.032 -11.878 14.955 1.00 97.50 96 ASP A C 1
ATOM 749 O O . ASP A 1 96 ? -8.759 -10.853 14.323 1.00 97.50 96 ASP A O 1
ATOM 753 N N . GLU A 1 97 ? -9.704 -12.888 14.404 1.00 97.56 97 GLU A N 1
ATOM 754 C CA . GLU A 1 97 ? -10.387 -12.792 13.111 1.00 97.56 97 GLU A CA 1
ATOM 755 C C . GLU A 1 97 ? -11.691 -12.033 13.307 1.00 97.56 97 GLU A C 1
ATOM 757 O O . GLU A 1 97 ? -12.563 -12.484 14.048 1.00 97.56 97 GLU A O 1
ATOM 762 N N . ILE A 1 98 ? -11.824 -10.875 12.663 1.00 97.62 98 ILE A N 1
ATOM 763 C CA . ILE A 1 98 ? -12.978 -9.999 12.895 1.00 97.62 98 ILE A CA 1
ATOM 764 C C . ILE A 1 98 ? -13.835 -9.771 11.654 1.00 97.62 98 ILE A C 1
ATOM 766 O O . ILE A 1 98 ? -14.869 -9.116 11.762 1.00 97.62 98 ILE A O 1
ATOM 770 N N . GLY A 1 99 ? -13.448 -10.311 10.498 1.00 97.50 99 GLY A N 1
ATOM 771 C CA . GLY A 1 99 ? -14.249 -10.253 9.279 1.00 97.50 99 GLY A CA 1
ATOM 772 C C . GLY A 1 99 ? -13.559 -10.848 8.056 1.00 97.50 99 GLY A C 1
ATOM 773 O O . GLY A 1 99 ? -12.384 -11.210 8.108 1.00 97.50 99 GLY A O 1
ATOM 774 N N . SER A 1 100 ? -14.287 -10.919 6.945 1.00 96.88 100 SER A N 1
ATOM 775 C CA . SER A 1 100 ? -13.755 -11.321 5.631 1.00 96.88 100 SER A CA 1
ATOM 776 C C . SER A 1 100 ? -13.483 -10.099 4.765 1.00 96.88 100 SER A C 1
ATOM 778 O O . SER A 1 100 ? -14.263 -9.147 4.802 1.00 96.88 100 SER A O 1
ATOM 780 N N . PHE A 1 101 ? -12.417 -10.121 3.964 1.00 95.94 101 PHE A N 1
ATOM 781 C CA . PHE A 1 101 ? -12.202 -9.065 2.974 1.00 95.94 101 PHE A CA 1
ATOM 782 C C . PHE A 1 101 ? -13.297 -9.096 1.905 1.00 95.94 101 PHE A C 1
ATOM 784 O O . PHE A 1 101 ? -13.707 -10.162 1.450 1.00 95.94 101 PHE A O 1
ATOM 791 N N . ILE A 1 102 ? -13.757 -7.920 1.486 1.00 92.06 102 ILE A N 1
ATOM 792 C CA . ILE A 1 102 ? -14.769 -7.771 0.441 1.00 92.06 102 ILE A CA 1
ATOM 793 C C . ILE A 1 102 ? -14.086 -7.300 -0.832 1.00 92.06 102 ILE A C 1
ATOM 795 O O . ILE A 1 102 ? -13.492 -6.224 -0.875 1.00 92.06 102 ILE A O 1
ATOM 799 N N . SER A 1 103 ? -14.249 -8.068 -1.905 1.00 88.81 103 SER A N 1
ATOM 800 C CA . SER A 1 103 ? -13.914 -7.601 -3.246 1.00 88.81 103 SER A CA 1
ATOM 801 C C . SER A 1 103 ? -15.087 -6.803 -3.822 1.00 88.81 103 SER A C 1
ATOM 803 O O . SER A 1 103 ? -16.016 -7.356 -4.421 1.00 88.81 103 SER A O 1
ATOM 805 N N . SER A 1 104 ? -15.065 -5.493 -3.577 1.00 85.00 104 SER A N 1
ATOM 806 C CA . SER A 1 104 ? -16.098 -4.550 -4.017 1.00 85.00 104 SER A CA 1
ATOM 807 C C . SER A 1 104 ? -15.690 -3.831 -5.307 1.00 85.00 104 SER A C 1
ATOM 809 O O . SER A 1 104 ? -14.506 -3.825 -5.671 1.00 85.00 104 SER A O 1
ATOM 811 N N . PRO A 1 105 ? -16.614 -3.131 -5.990 1.00 78.94 105 PRO A N 1
ATOM 812 C CA . PRO A 1 105 ? -16.270 -2.364 -7.179 1.00 78.94 105 PRO A CA 1
ATOM 813 C C . PRO A 1 105 ? -15.293 -1.212 -6.911 1.00 78.94 105 PRO A C 1
ATOM 815 O O . PRO A 1 105 ? -14.670 -0.728 -7.850 1.00 78.94 105 PRO A O 1
ATOM 818 N N . TYR A 1 106 ? -15.123 -0.801 -5.651 1.00 76.00 106 TYR A N 1
ATOM 819 C CA . TYR A 1 106 ? -14.132 0.197 -5.258 1.00 76.00 106 TYR A CA 1
ATOM 820 C C . TYR A 1 106 ? -12.708 -0.346 -5.149 1.00 76.00 106 TYR A C 1
ATOM 822 O O . TYR A 1 106 ? -11.771 0.401 -5.401 1.00 76.00 106 TYR A O 1
ATOM 830 N N . THR A 1 107 ? -12.542 -1.630 -4.827 1.00 72.44 107 THR A N 1
ATOM 831 C CA . THR A 1 107 ? -11.213 -2.247 -4.664 1.00 72.44 107 THR A CA 1
ATOM 832 C C . THR A 1 107 ? -10.484 -2.497 -5.981 1.00 72.44 107 THR A C 1
ATOM 834 O O . THR A 1 107 ? -9.304 -2.796 -5.960 1.00 72.44 107 THR A O 1
ATOM 837 N N . GLY A 1 108 ? -11.151 -2.413 -7.140 1.00 66.88 108 GLY A N 1
ATOM 838 C CA . GLY A 1 108 ? -10.480 -2.348 -8.450 1.00 66.88 108 GLY A CA 1
ATOM 839 C C . GLY A 1 108 ? -9.572 -3.524 -8.861 1.00 66.88 108 GLY A C 1
ATOM 840 O O . GLY A 1 108 ? -8.976 -3.454 -9.932 1.00 66.88 108 GLY A O 1
ATOM 841 N N . GLY A 1 109 ? -9.484 -4.601 -8.071 1.00 73.12 109 GLY A N 1
ATOM 842 C CA . GLY A 1 109 ? -8.493 -5.672 -8.244 1.00 73.12 109 GLY A CA 1
ATOM 843 C C . GLY A 1 109 ? -7.215 -5.510 -7.405 1.00 73.12 109 GLY A C 1
ATOM 844 O O . GLY A 1 109 ? -6.278 -6.294 -7.593 1.00 73.12 109 GLY A O 1
ATOM 845 N N . ASP A 1 110 ? -7.174 -4.543 -6.488 1.00 83.81 110 ASP A N 1
ATOM 846 C CA . ASP A 1 110 ? -6.107 -4.338 -5.503 1.00 83.81 110 ASP A CA 1
ATOM 847 C C . ASP A 1 110 ? -5.939 -5.576 -4.598 1.00 83.81 110 ASP A C 1
ATOM 849 O O . ASP A 1 110 ? -6.762 -6.505 -4.579 1.00 83.81 110 ASP A O 1
ATOM 853 N N . PHE A 1 111 ? -4.832 -5.651 -3.858 1.00 90.81 111 PHE A N 1
ATOM 854 C CA . PHE A 1 111 ? -4.656 -6.710 -2.855 1.00 90.81 111 PHE A CA 1
ATOM 855 C C . PHE A 1 111 ? -5.812 -6.695 -1.829 1.00 90.81 111 PHE A C 1
ATOM 857 O O . PHE A 1 111 ? -6.257 -5.614 -1.458 1.00 90.81 111 PHE A O 1
ATOM 864 N N . PRO A 1 112 ? -6.316 -7.843 -1.336 1.00 93.81 112 PRO A N 1
ATOM 865 C CA . PRO A 1 112 ? -7.360 -7.847 -0.306 1.00 93.81 112 PRO A CA 1
ATOM 866 C C . PRO A 1 112 ? -6.892 -7.111 0.952 1.00 93.81 112 PRO A C 1
ATOM 868 O O . PRO A 1 112 ? -5.820 -7.426 1.468 1.00 93.81 112 PRO A O 1
ATOM 871 N N . HIS A 1 113 ? -7.652 -6.135 1.447 1.00 96.12 113 HIS A N 1
ATOM 872 C CA . HIS A 1 113 ? -7.251 -5.314 2.592 1.00 96.12 113 HIS A CA 1
ATOM 873 C C . HIS A 1 113 ? -8.445 -4.702 3.324 1.00 96.12 113 HIS A C 1
ATOM 875 O O . HIS A 1 113 ? -9.545 -4.621 2.790 1.00 96.12 113 HIS A O 1
ATOM 881 N N . ALA A 1 114 ? -8.195 -4.235 4.546 1.00 96.88 114 ALA A N 1
ATOM 882 C CA . ALA A 1 114 ? -9.054 -3.316 5.271 1.00 96.88 114 ALA A CA 1
ATOM 883 C C . ALA A 1 114 ? -8.500 -1.898 5.128 1.00 96.88 114 ALA A C 1
ATOM 885 O O . ALA A 1 114 ? -7.349 -1.647 5.494 1.00 96.88 114 ALA A O 1
ATOM 886 N N . HIS A 1 115 ? -9.319 -0.970 4.648 1.00 96.25 115 HIS A N 1
ATOM 887 C CA . HIS A 1 115 ? -8.985 0.456 4.637 1.00 96.25 115 HIS A CA 1
ATOM 888 C C . HIS A 1 115 ? -9.290 1.040 6.010 1.00 96.25 115 HIS A C 1
ATOM 890 O O . HIS A 1 115 ? -10.442 1.015 6.440 1.00 96.25 115 HIS A O 1
ATOM 896 N N . LEU A 1 116 ? -8.285 1.570 6.705 1.00 96.88 116 LEU A N 1
ATOM 897 C CA . LEU A 1 116 ? -8.416 2.083 8.070 1.00 96.88 116 LEU A CA 1
ATOM 898 C C . LEU A 1 116 ? -8.140 3.588 8.134 1.00 96.88 116 LEU A C 1
ATOM 900 O O . LEU A 1 116 ? -7.017 4.029 7.894 1.00 96.88 116 LEU A O 1
ATOM 904 N N . GLU A 1 117 ? -9.131 4.377 8.552 1.00 96.38 117 GLU A N 1
ATOM 905 C CA . GLU A 1 117 ? -8.978 5.808 8.852 1.00 96.38 117 GLU A CA 1
ATOM 906 C C . GLU A 1 117 ? -8.936 6.060 10.364 1.00 96.38 117 GLU A C 1
ATOM 908 O O . GLU A 1 117 ? -9.679 5.450 11.130 1.00 96.38 117 GLU A O 1
ATOM 913 N N . GLY A 1 118 ? -8.100 7.005 10.805 1.00 92.19 118 GLY A N 1
ATOM 914 C CA . GLY A 1 118 ? -7.879 7.285 12.237 1.00 92.19 118 GLY A CA 1
ATOM 915 C C . GLY A 1 118 ? -6.689 6.527 12.839 1.00 92.19 118 GLY A C 1
ATOM 916 O O . GLY A 1 118 ? -6.418 6.618 14.039 1.00 92.19 118 GLY A O 1
ATOM 917 N N . VAL A 1 119 ? -5.940 5.826 11.989 1.00 90.69 119 VAL A N 1
ATOM 918 C CA . VAL A 1 119 ? -4.701 5.124 12.317 1.00 90.69 119 VAL A CA 1
ATOM 919 C C . VAL A 1 119 ? -3.507 5.905 11.776 1.00 90.69 119 VAL A C 1
ATOM 921 O O . VAL A 1 119 ? -3.586 6.516 10.714 1.00 90.69 119 VAL A O 1
ATOM 924 N N . SER A 1 120 ? -2.381 5.882 12.491 1.00 82.06 120 SER A N 1
ATOM 925 C CA . SER A 1 120 ? -1.120 6.430 11.996 1.00 82.06 120 SER A CA 1
ATOM 926 C C . SER A 1 120 ? 0.003 5.400 12.059 1.00 82.06 120 SER A C 1
ATOM 928 O O . SER A 1 120 ? 0.087 4.589 12.981 1.00 82.06 120 SER A O 1
ATOM 930 N N . LEU A 1 121 ? 0.891 5.456 11.068 1.00 86.56 121 LEU A N 1
ATOM 931 C CA . LEU A 1 121 ? 2.110 4.659 11.006 1.00 86.56 121 LEU A CA 1
ATOM 932 C C . LEU A 1 121 ? 3.324 5.574 11.128 1.00 86.56 121 LEU A C 1
ATOM 934 O O . LEU A 1 121 ? 3.434 6.588 10.438 1.00 86.56 121 LEU A O 1
ATOM 938 N N . ARG A 1 122 ? 4.263 5.207 12.004 1.00 87.50 122 ARG A N 1
ATOM 939 C CA . ARG A 1 122 ? 5.559 5.880 12.083 1.00 87.50 122 ARG A CA 1
ATOM 940 C C . ARG A 1 122 ? 6.497 5.257 11.058 1.00 87.50 122 ARG A C 1
ATOM 942 O O . ARG A 1 122 ? 6.780 4.066 11.124 1.00 87.50 122 ARG A O 1
ATOM 949 N N . ILE A 1 123 ? 6.998 6.084 10.151 1.00 92.38 123 ILE A N 1
ATOM 950 C CA . ILE A 1 123 ? 7.849 5.646 9.047 1.00 92.38 123 ILE A CA 1
ATOM 951 C C . ILE A 1 123 ? 9.284 6.077 9.338 1.00 92.38 123 ILE A C 1
ATOM 953 O O . ILE A 1 123 ? 9.581 7.267 9.472 1.00 92.38 123 ILE A O 1
ATOM 957 N N . SER A 1 124 ? 10.167 5.092 9.478 1.00 94.31 124 SER A N 1
ATOM 958 C CA . SER A 1 124 ? 11.608 5.310 9.609 1.00 94.31 124 SER A CA 1
ATOM 959 C C . SER A 1 124 ? 12.214 5.755 8.277 1.00 94.31 124 SER A C 1
ATOM 961 O O . SER A 1 124 ? 11.569 5.691 7.237 1.00 94.31 124 SER A O 1
ATOM 963 N N . GLU A 1 125 ? 13.457 6.212 8.300 1.00 95.44 125 GLU A N 1
ATOM 964 C CA . GLU A 1 125 ? 14.211 6.472 7.074 1.00 95.44 125 GLU A CA 1
ATOM 965 C C . GLU A 1 125 ? 14.783 5.163 6.505 1.00 95.44 125 GLU A C 1
ATOM 967 O O . GLU A 1 125 ? 15.155 4.256 7.261 1.00 95.44 125 GLU A O 1
ATOM 972 N N . VAL A 1 126 ? 14.862 5.064 5.177 1.00 94.75 126 VAL A N 1
ATOM 973 C CA . VAL A 1 126 ? 15.631 4.024 4.488 1.00 94.75 126 VAL A CA 1
ATOM 974 C C . VAL A 1 126 ? 17.115 4.322 4.660 1.00 94.75 126 VAL A C 1
ATOM 976 O O . VAL A 1 126 ? 17.603 5.362 4.230 1.00 94.75 126 VAL A O 1
ATOM 979 N N . LYS A 1 127 ? 17.853 3.383 5.257 1.00 86.25 127 LYS A N 1
ATOM 980 C CA . LYS A 1 127 ? 19.294 3.552 5.510 1.00 86.25 127 LYS A CA 1
ATOM 981 C C . LYS A 1 127 ? 20.170 3.202 4.310 1.00 86.25 127 LYS A C 1
ATOM 983 O O . LYS A 1 127 ? 21.248 3.767 4.153 1.00 86.25 127 LYS A O 1
ATOM 988 N N . THR A 1 128 ? 19.714 2.274 3.476 1.00 83.69 128 THR A N 1
ATOM 989 C CA . THR A 1 128 ? 20.472 1.768 2.331 1.00 83.69 128 THR A CA 1
ATOM 990 C C . THR A 1 128 ? 19.628 1.918 1.083 1.00 83.69 128 THR A C 1
ATOM 992 O O . THR A 1 128 ? 18.521 1.387 1.012 1.00 83.69 128 THR A O 1
ATOM 995 N N . LYS A 1 129 ? 20.145 2.654 0.096 1.00 86.81 129 LYS A N 1
ATOM 996 C CA . LYS A 1 129 ? 19.491 2.761 -1.206 1.00 86.81 129 LYS A CA 1
ATOM 997 C C . LYS A 1 129 ? 19.590 1.419 -1.917 1.00 86.81 129 LYS A C 1
ATOM 999 O O . LYS A 1 129 ? 20.685 0.900 -2.111 1.00 86.81 129 LYS A O 1
ATOM 1004 N N . VAL A 1 130 ? 18.439 0.894 -2.302 1.00 92.81 130 VAL A N 1
ATOM 1005 C CA . VAL A 1 130 ? 18.301 -0.325 -3.089 1.00 92.81 130 VAL A CA 1
ATOM 1006 C C . VAL A 1 130 ? 17.366 0.016 -4.237 1.00 92.81 130 VAL A C 1
ATOM 1008 O O . VAL A 1 130 ? 16.322 0.622 -4.011 1.00 92.81 130 VAL A O 1
ATOM 1011 N N . THR A 1 131 ? 17.748 -0.357 -5.452 1.00 95.75 131 THR A N 1
ATOM 1012 C CA . THR A 1 131 ? 16.832 -0.392 -6.593 1.00 95.75 131 THR A CA 1
ATOM 1013 C C . THR A 1 131 ? 16.492 -1.852 -6.806 1.00 95.75 131 THR A C 1
ATOM 1015 O O . THR A 1 131 ? 17.345 -2.603 -7.279 1.00 95.75 131 THR A O 1
ATOM 1018 N N . SER A 1 132 ? 15.287 -2.253 -6.410 1.00 96.50 132 SER A N 1
ATOM 1019 C CA . SER A 1 132 ? 14.875 -3.654 -6.473 1.00 96.50 132 SER A CA 1
ATOM 1020 C C . SER A 1 132 ? 14.792 -4.120 -7.919 1.00 96.50 132 SER A C 1
ATOM 1022 O O . SER A 1 132 ? 14.305 -3.389 -8.779 1.00 96.50 132 SER A O 1
ATOM 1024 N N . LYS A 1 133 ? 15.259 -5.329 -8.200 1.00 97.00 133 LYS A N 1
ATOM 1025 C CA . LYS A 1 133 ? 15.237 -5.958 -9.525 1.00 97.00 133 LYS A CA 1
ATOM 1026 C C . LYS A 1 133 ? 14.820 -7.417 -9.445 1.00 97.00 133 LYS A C 1
ATOM 1028 O O . LYS A 1 133 ? 14.200 -7.904 -10.377 1.00 97.00 133 LYS A O 1
ATOM 1033 N N . LEU A 1 134 ? 15.116 -8.112 -8.355 1.00 97.44 134 LEU A N 1
ATOM 1034 C CA . LEU A 1 134 ? 14.842 -9.533 -8.217 1.00 97.44 134 LEU A CA 1
ATOM 1035 C C . LEU A 1 134 ? 13.470 -9.778 -7.584 1.00 97.44 134 LEU A C 1
ATOM 1037 O O . LEU A 1 134 ? 13.208 -9.402 -6.440 1.00 97.44 134 LEU A O 1
ATOM 1041 N N . GLY A 1 135 ? 12.603 -10.474 -8.311 1.00 97.69 135 GLY A N 1
ATOM 1042 C CA . GLY A 1 135 ? 11.302 -10.920 -7.832 1.00 97.69 135 GLY A CA 1
ATOM 1043 C C . GLY A 1 135 ? 11.123 -12.432 -7.927 1.00 97.69 135 GLY A C 1
ATOM 1044 O O . GLY A 1 135 ? 11.837 -13.109 -8.663 1.00 97.69 135 GLY A O 1
ATOM 1045 N N . ARG A 1 136 ? 10.133 -12.961 -7.206 1.00 98.06 136 ARG A N 1
ATOM 1046 C CA . ARG A 1 136 ? 9.628 -14.328 -7.369 1.00 98.06 136 ARG A CA 1
ATOM 1047 C C . ARG A 1 136 ? 8.118 -14.318 -7.553 1.00 98.06 136 ARG A C 1
ATOM 1049 O O . ARG A 1 136 ? 7.406 -13.714 -6.750 1.00 98.06 136 ARG A O 1
ATOM 1056 N N . VAL A 1 137 ? 7.633 -14.983 -8.593 1.00 97.56 137 VAL A N 1
ATOM 1057 C CA . VAL A 1 137 ? 6.202 -15.083 -8.898 1.00 97.56 137 VAL A CA 1
ATOM 1058 C C . VAL A 1 137 ? 5.518 -15.936 -7.831 1.00 97.56 137 VAL A C 1
ATOM 1060 O O . VAL A 1 137 ? 5.983 -17.030 -7.517 1.00 97.56 137 VAL A O 1
ATOM 1063 N N . MET A 1 138 ? 4.431 -15.427 -7.256 1.00 94.88 138 MET A N 1
ATOM 1064 C CA . MET A 1 138 ? 3.703 -16.076 -6.161 1.00 94.88 138 MET A CA 1
ATOM 1065 C C . MET A 1 138 ? 2.364 -16.644 -6.610 1.00 94.88 138 MET A C 1
ATOM 1067 O O . MET A 1 138 ? 2.117 -17.817 -6.386 1.00 94.88 138 MET A O 1
ATOM 1071 N N . ASN A 1 139 ? 1.526 -15.809 -7.230 1.00 92.25 139 ASN A N 1
ATOM 1072 C CA . ASN A 1 139 ? 0.180 -16.183 -7.657 1.00 92.25 139 ASN A CA 1
ATOM 1073 C C . ASN A 1 139 ? -0.005 -15.794 -9.117 1.00 92.25 139 ASN A C 1
ATOM 1075 O O . ASN A 1 139 ? 0.242 -14.635 -9.464 1.00 92.25 139 ASN A O 1
ATOM 1079 N N . VAL A 1 140 ? -0.495 -16.710 -9.950 1.00 93.69 140 VAL A N 1
ATOM 1080 C CA . VAL A 1 140 ? -0.832 -16.419 -11.351 1.00 93.69 140 VAL A CA 1
ATOM 1081 C C . VAL A 1 140 ? -2.338 -16.534 -11.567 1.00 93.69 140 VAL A C 1
ATOM 1083 O O . VAL A 1 140 ? -2.946 -17.572 -11.329 1.00 93.69 140 VAL A O 1
ATOM 1086 N N . ARG A 1 141 ? -2.949 -15.449 -12.047 1.00 90.81 141 ARG A N 1
ATOM 1087 C CA . ARG A 1 141 ? -4.371 -15.362 -12.405 1.00 90.81 141 ARG A CA 1
ATOM 1088 C C . ARG A 1 141 ? -4.507 -15.083 -13.903 1.00 90.81 141 ARG A C 1
ATOM 1090 O O . ARG A 1 141 ? -3.527 -14.824 -14.602 1.00 90.81 141 ARG A O 1
ATOM 1097 N N . ASN A 1 142 ? -5.738 -15.128 -14.410 1.00 86.88 142 ASN A N 1
ATOM 1098 C CA . ASN A 1 142 ? -6.013 -14.990 -15.846 1.00 86.88 142 ASN A CA 1
ATOM 1099 C C . ASN A 1 142 ? -5.504 -13.666 -16.441 1.00 86.88 142 ASN A C 1
ATOM 1101 O O . ASN A 1 142 ? -5.020 -13.641 -17.573 1.00 86.88 142 ASN A O 1
ATOM 1105 N N . ASP A 1 143 ? -5.608 -12.575 -15.686 1.00 87.75 143 ASP A N 1
ATOM 1106 C CA . ASP A 1 143 ? -5.303 -11.212 -16.128 1.00 87.75 143 ASP A CA 1
ATOM 1107 C C . ASP A 1 143 ? -4.401 -10.439 -15.155 1.00 87.75 143 ASP A C 1
ATOM 1109 O O . ASP A 1 143 ? -4.224 -9.231 -15.305 1.00 87.75 143 ASP A O 1
ATOM 1113 N N . SER A 1 144 ? -3.831 -11.126 -14.166 1.00 92.19 144 SER A N 1
ATOM 1114 C CA . SER A 1 144 ? -2.924 -10.533 -13.189 1.00 92.19 144 SER A CA 1
ATOM 1115 C C . SER A 1 144 ? -1.998 -11.574 -12.576 1.00 92.19 144 SER A C 1
ATOM 1117 O O . SER A 1 144 ? -2.272 -12.773 -12.608 1.00 92.19 144 SER A O 1
ATOM 1119 N N . PHE A 1 145 ? -0.893 -11.125 -11.995 1.00 94.38 145 PHE A N 1
ATOM 1120 C CA . PHE A 1 145 ? -0.022 -11.977 -11.193 1.00 94.38 145 PHE A CA 1
ATOM 1121 C C . PHE A 1 145 ? 0.699 -11.172 -10.121 1.00 94.38 145 PHE A C 1
ATOM 1123 O O . PHE A 1 145 ? 0.937 -9.974 -10.272 1.00 94.38 145 PHE A O 1
ATOM 1130 N N . ASP A 1 146 ? 1.033 -11.858 -9.035 1.00 95.38 146 ASP A N 1
ATOM 1131 C CA . ASP A 1 146 ? 1.716 -11.284 -7.886 1.00 95.38 146 ASP A CA 1
ATOM 1132 C C . ASP A 1 146 ? 3.189 -11.688 -7.900 1.00 95.38 146 ASP A C 1
ATOM 1134 O O . ASP A 1 146 ? 3.518 -12.869 -8.040 1.00 95.38 146 ASP A O 1
ATOM 1138 N N . VAL A 1 147 ? 4.075 -10.718 -7.697 1.00 97.31 147 VAL A N 1
ATOM 1139 C CA . VAL A 1 147 ? 5.515 -10.926 -7.563 1.00 97.31 147 VAL A CA 1
ATOM 1140 C C . VAL A 1 147 ? 5.967 -10.440 -6.199 1.00 97.31 147 VAL A C 1
ATOM 1142 O O . VAL A 1 147 ? 5.782 -9.287 -5.820 1.00 97.31 147 VAL A O 1
ATOM 1145 N N . LYS A 1 148 ? 6.604 -11.333 -5.457 1.00 97.38 148 LYS A N 1
ATOM 1146 C CA . LYS A 1 148 ? 7.286 -11.025 -4.208 1.00 97.38 148 LYS A CA 1
ATOM 1147 C C . LYS A 1 148 ? 8.654 -10.435 -4.527 1.00 97.38 148 LYS A C 1
ATOM 1149 O O . LYS A 1 148 ? 9.442 -11.084 -5.209 1.00 97.38 148 LYS A O 1
ATOM 1154 N N . VAL A 1 149 ? 8.958 -9.240 -4.035 1.00 97.75 149 VAL A N 1
ATOM 1155 C CA . VAL A 1 149 ? 10.262 -8.595 -4.263 1.00 97.75 149 VAL A CA 1
ATOM 1156 C C . VAL A 1 149 ? 11.275 -9.169 -3.278 1.00 97.75 149 VAL A C 1
ATOM 1158 O O . VAL A 1 149 ? 11.058 -9.105 -2.069 1.00 97.75 149 VAL A O 1
ATOM 1161 N N . ILE A 1 150 ? 12.364 -9.746 -3.779 1.00 97.38 150 ILE A N 1
ATOM 1162 C CA . ILE A 1 150 ? 13.383 -10.433 -2.976 1.00 97.38 150 ILE A CA 1
ATOM 1163 C C . ILE A 1 150 ? 14.449 -9.454 -2.482 1.00 97.38 150 ILE A C 1
ATOM 1165 O O . ILE A 1 150 ? 14.830 -9.505 -1.315 1.00 97.38 150 ILE A O 1
ATOM 1169 N N . ASP A 1 151 ? 14.889 -8.537 -3.341 1.00 96.31 151 ASP A N 1
ATOM 1170 C CA . ASP A 1 151 ? 15.890 -7.506 -3.056 1.00 96.31 151 ASP A CA 1
ATOM 1171 C C . ASP A 1 151 ? 15.227 -6.166 -2.690 1.00 96.31 151 ASP A C 1
ATOM 1173 O O . ASP A 1 151 ? 15.422 -5.128 -3.323 1.00 96.31 151 ASP A O 1
ATOM 1177 N N . PHE A 1 152 ? 14.377 -6.195 -1.666 1.00 96.94 152 PHE A N 1
ATOM 1178 C CA . PHE A 1 152 ? 13.610 -5.034 -1.216 1.00 96.94 152 PHE A CA 1
ATOM 1179 C C . PHE A 1 152 ? 14.462 -3.983 -0.481 1.00 96.94 152 PHE A C 1
ATOM 1181 O O . PHE A 1 152 ? 15.528 -4.273 0.065 1.00 96.94 152 PHE A O 1
ATOM 1188 N N . ALA A 1 153 ? 13.947 -2.753 -0.410 1.00 97.25 153 ALA A N 1
ATOM 1189 C CA . ALA A 1 153 ? 14.443 -1.723 0.501 1.00 97.25 153 ALA A CA 1
ATOM 1190 C C . ALA A 1 153 ? 13.690 -1.776 1.843 1.00 97.25 153 ALA A C 1
ATOM 1192 O O . ALA A 1 153 ? 12.545 -2.231 1.902 1.00 97.25 153 ALA A O 1
ATOM 1193 N N . SER A 1 154 ? 14.323 -1.275 2.911 1.00 97.00 154 SER A N 1
ATOM 1194 C CA . SER A 1 154 ? 13.775 -1.313 4.275 1.00 97.00 154 SER A CA 1
ATOM 1195 C C . SER A 1 154 ? 13.859 0.036 4.986 1.00 97.00 154 SER A C 1
ATOM 1197 O O . SER A 1 154 ? 14.915 0.669 5.039 1.00 97.00 154 SER A O 1
ATOM 1199 N N . ALA A 1 155 ? 12.759 0.423 5.628 1.00 95.56 155 ALA A N 1
ATOM 1200 C CA . ALA A 1 155 ? 12.639 1.544 6.552 1.00 95.56 155 ALA A CA 1
ATOM 1201 C C . ALA A 1 155 ? 12.151 1.040 7.921 1.00 95.56 155 ALA A C 1
ATOM 1203 O O . ALA A 1 155 ? 10.954 1.010 8.222 1.00 95.56 155 ALA A O 1
ATOM 1204 N N . GLY A 1 156 ? 13.083 0.628 8.784 1.00 94.06 156 GLY A N 1
ATOM 1205 C CA . GLY A 1 156 ? 12.730 -0.086 10.014 1.00 94.06 156 GLY A CA 1
ATOM 1206 C C . GLY A 1 156 ? 12.102 -1.441 9.679 1.00 94.06 156 GLY A C 1
ATOM 1207 O O . GLY A 1 156 ? 12.714 -2.218 8.962 1.00 94.06 156 GLY A O 1
ATOM 1208 N N . LYS A 1 157 ? 10.886 -1.701 10.178 1.00 95.12 157 LYS A N 1
ATOM 1209 C CA . LYS A 1 157 ? 10.117 -2.921 9.867 1.00 95.12 157 LYS A CA 1
ATOM 1210 C C . LYS A 1 157 ? 9.260 -2.808 8.604 1.00 95.12 157 LYS A C 1
ATOM 1212 O O . LYS A 1 157 ? 8.543 -3.742 8.290 1.00 95.12 157 LYS A O 1
ATOM 1217 N N . LEU A 1 158 ? 9.256 -1.675 7.907 1.00 96.25 158 LEU A N 1
ATOM 1218 C CA . LEU A 1 158 ? 8.530 -1.557 6.643 1.00 96.25 158 LEU A CA 1
ATOM 1219 C C . LEU A 1 158 ? 9.467 -1.868 5.490 1.00 96.25 158 LEU A C 1
ATOM 1221 O O . LEU A 1 158 ? 10.520 -1.244 5.380 1.00 96.25 158 LEU A O 1
ATOM 1225 N N . HIS A 1 159 ? 9.072 -2.814 4.648 1.00 97.50 159 HIS A N 1
ATOM 1226 C CA . HIS A 1 159 ? 9.792 -3.224 3.451 1.00 97.50 159 HIS A CA 1
ATOM 1227 C C . HIS A 1 159 ? 8.968 -2.885 2.209 1.00 97.50 159 HIS A C 1
ATOM 1229 O O . HIS A 1 159 ? 7.738 -2.931 2.242 1.00 97.50 159 HIS A O 1
ATOM 1235 N N . GLY A 1 160 ? 9.632 -2.544 1.111 1.00 97.44 160 GLY A N 1
ATOM 1236 C CA . GLY A 1 160 ? 8.982 -2.126 -0.129 1.00 97.44 160 GLY A CA 1
ATOM 1237 C C . GLY A 1 160 ? 9.908 -2.244 -1.334 1.00 97.44 160 GLY A C 1
ATOM 1238 O O . GLY A 1 160 ? 11.117 -2.428 -1.183 1.00 97.44 160 GLY A O 1
ATOM 1239 N N . MET A 1 161 ? 9.340 -2.136 -2.537 1.00 97.44 161 MET A N 1
ATOM 1240 C CA . MET A 1 161 ? 10.127 -2.109 -3.770 1.00 97.44 161 MET A CA 1
ATOM 1241 C C . MET A 1 161 ? 10.989 -0.843 -3.795 1.00 97.44 161 MET A C 1
ATOM 1243 O O . MET A 1 161 ? 10.460 0.268 -3.809 1.00 97.44 161 MET A O 1
ATOM 1247 N N . GLY A 1 162 ? 12.308 -1.002 -3.763 1.00 97.56 162 GLY A N 1
ATOM 1248 C CA . GLY A 1 162 ? 13.243 0.115 -3.781 1.00 97.56 162 GLY A CA 1
ATOM 1249 C C . GLY A 1 162 ? 13.356 0.752 -5.168 1.00 97.56 162 GLY A C 1
ATOM 1250 O O . GLY A 1 162 ? 13.340 0.040 -6.173 1.00 97.56 162 GLY A O 1
ATOM 1251 N N . ILE A 1 163 ? 13.482 2.081 -5.228 1.00 95.81 163 ILE A N 1
ATOM 1252 C CA . ILE A 1 163 ? 13.586 2.851 -6.483 1.00 95.81 163 ILE A CA 1
ATOM 1253 C C . ILE A 1 163 ? 14.848 3.723 -6.534 1.00 95.81 163 ILE A C 1
ATOM 1255 O O . ILE A 1 163 ? 15.438 4.052 -5.505 1.00 95.81 163 ILE A O 1
ATOM 1259 N N . GLU A 1 164 ? 15.239 4.151 -7.737 1.00 93.69 164 GLU A N 1
ATOM 1260 C CA . GLU A 1 164 ? 16.492 4.886 -7.998 1.00 93.69 164 GLU A CA 1
ATOM 1261 C C . GLU A 1 164 ? 16.555 6.240 -7.284 1.00 93.69 164 GLU A C 1
ATOM 1263 O O . GLU A 1 164 ? 17.613 6.658 -6.807 1.00 93.69 164 GLU A O 1
ATOM 1268 N N . SER A 1 165 ? 15.407 6.901 -7.135 1.00 87.94 165 SER A N 1
ATOM 1269 C CA . SER A 1 165 ? 15.277 8.141 -6.365 1.00 87.94 165 SER A CA 1
ATOM 1270 C C . SER A 1 165 ? 15.553 7.968 -4.861 1.00 87.94 165 SER A C 1
ATOM 1272 O O . SER A 1 165 ? 15.678 8.959 -4.139 1.00 87.94 165 SER A O 1
ATOM 1274 N N . GLY A 1 166 ? 15.704 6.727 -4.387 1.00 89.62 166 GLY A N 1
ATOM 1275 C CA . GLY A 1 166 ? 15.769 6.359 -2.979 1.00 89.62 166 GLY A CA 1
ATOM 1276 C C . GLY A 1 166 ? 14.381 6.109 -2.389 1.00 89.62 166 GLY A C 1
ATOM 1277 O O . GLY A 1 166 ? 13.368 6.530 -2.938 1.00 89.62 166 GLY A O 1
ATOM 1278 N N . GLY A 1 167 ? 14.336 5.418 -1.248 1.00 95.81 167 GLY A N 1
ATOM 1279 C CA . GLY A 1 167 ? 13.076 5.030 -0.612 1.00 95.81 167 GLY A CA 1
ATOM 1280 C C . GLY A 1 167 ? 12.415 3.807 -1.256 1.00 95.81 167 GLY A C 1
ATOM 1281 O O . GLY A 1 167 ? 13.035 3.077 -2.028 1.00 95.81 167 GLY A O 1
ATOM 1282 N N . MET A 1 168 ? 11.152 3.583 -0.896 1.00 97.56 168 MET A N 1
ATOM 1283 C CA . MET A 1 168 ? 10.318 2.469 -1.353 1.00 97.56 168 MET A CA 1
ATOM 1284 C C . MET A 1 168 ? 9.083 2.992 -2.087 1.00 97.56 168 MET A C 1
ATOM 1286 O O . MET A 1 168 ? 8.413 3.895 -1.584 1.00 97.56 168 MET A O 1
ATOM 1290 N N . LEU A 1 169 ? 8.741 2.411 -3.233 1.00 97.44 169 LEU A N 1
ATOM 1291 C CA . LEU A 1 169 ? 7.535 2.766 -3.971 1.00 97.44 169 LEU A CA 1
ATOM 1292 C C . LEU A 1 169 ? 6.285 2.170 -3.317 1.00 97.44 169 LEU A C 1
ATOM 1294 O O . LEU A 1 169 ? 6.211 0.965 -3.068 1.00 97.44 169 LEU A O 1
ATOM 1298 N N . ASN A 1 170 ? 5.265 3.002 -3.132 1.00 97.19 170 ASN A N 1
ATOM 1299 C CA . ASN A 1 170 ? 3.915 2.562 -2.814 1.00 97.19 170 ASN A CA 1
ATOM 1300 C C . ASN A 1 170 ? 2.910 3.323 -3.684 1.00 97.19 170 ASN A C 1
ATOM 1302 O O . ASN A 1 170 ? 2.707 4.520 -3.494 1.00 97.19 170 ASN A O 1
ATOM 1306 N N . ALA A 1 171 ? 2.358 2.650 -4.693 1.00 94.94 171 ALA A N 1
ATOM 1307 C CA . ALA A 1 171 ? 1.537 3.279 -5.726 1.00 94.94 171 ALA A CA 1
ATOM 1308 C C . ALA A 1 171 ? 0.766 2.234 -6.543 1.00 94.94 171 ALA A C 1
ATOM 1310 O O . ALA A 1 171 ? 1.265 1.124 -6.730 1.00 94.94 171 ALA A O 1
ATOM 1311 N N . SER A 1 172 ? -0.377 2.632 -7.105 1.00 92.81 172 SER A N 1
ATOM 1312 C CA . SER A 1 172 ? -1.021 1.950 -8.234 1.00 92.81 172 SER A CA 1
ATOM 1313 C C . SER A 1 172 ? -0.809 2.792 -9.493 1.00 92.81 172 SER A C 1
ATOM 1315 O O . SER A 1 172 ? -1.354 3.892 -9.630 1.00 92.81 172 SER A O 1
ATOM 1317 N N . TYR A 1 173 ? 0.061 2.321 -10.388 1.00 91.62 173 TYR A N 1
ATOM 1318 C CA . TYR A 1 173 ? 0.582 3.097 -11.513 1.00 91.62 173 TYR A CA 1
ATOM 1319 C C . TYR A 1 173 ? 0.093 2.549 -12.864 1.00 91.62 173 TYR A C 1
ATOM 1321 O O . TYR A 1 173 ? 0.177 1.338 -13.093 1.00 91.62 173 TYR A O 1
ATOM 1329 N N . PRO A 1 174 ? -0.361 3.404 -13.803 1.00 89.75 174 PRO A N 1
ATOM 1330 C CA . PRO A 1 174 ? -0.618 4.846 -13.683 1.00 89.75 174 PRO A CA 1
ATOM 1331 C C . PRO A 1 174 ? -2.032 5.172 -13.160 1.00 89.75 174 PRO A C 1
ATOM 1333 O O . PRO A 1 174 ? -2.502 6.299 -13.339 1.00 89.75 174 PRO A O 1
ATOM 1336 N N . PHE A 1 175 ? -2.728 4.219 -12.534 1.00 87.00 175 PHE A N 1
ATOM 1337 C CA . PHE A 1 175 ? -4.146 4.335 -12.185 1.00 87.00 175 PHE A CA 1
ATOM 1338 C C . PHE A 1 175 ? -4.474 5.572 -11.350 1.00 87.00 175 PHE A C 1
ATOM 1340 O O . PHE A 1 175 ? -5.296 6.382 -11.782 1.00 87.00 175 PHE A O 1
ATOM 1347 N N . SER A 1 176 ? -3.787 5.766 -10.222 1.00 85.75 176 SER A N 1
ATOM 1348 C CA . SER A 1 176 ? -4.141 6.779 -9.223 1.00 85.75 176 SER A CA 1
ATOM 1349 C C . SER A 1 176 ? -3.638 8.190 -9.522 1.00 85.75 176 SER A C 1
ATOM 1351 O O . SER A 1 176 ? -3.777 9.050 -8.681 1.00 85.75 176 SER A O 1
ATOM 1353 N N . CYS A 1 177 ? -3.041 8.515 -10.668 1.00 90.50 177 CYS A N 1
ATOM 1354 C CA . CYS A 1 177 ? -2.389 9.825 -10.910 1.00 90.50 177 CYS A CA 1
ATOM 1355 C C . CYS A 1 177 ? -1.237 10.230 -9.953 1.00 90.50 177 CYS A C 1
ATOM 1357 O O . CYS A 1 177 ? -0.515 11.187 -10.255 1.00 90.50 177 CYS A O 1
ATOM 1359 N N . TYR A 1 178 ? -1.070 9.548 -8.818 1.00 94.25 178 TYR A N 1
ATOM 1360 C CA . TYR A 1 178 ? -0.108 9.833 -7.765 1.00 94.25 178 TYR A CA 1
ATOM 1361 C C . TYR A 1 178 ? 0.381 8.552 -7.083 1.00 94.25 178 TYR A C 1
ATOM 1363 O O . TYR A 1 178 ? -0.245 7.495 -7.164 1.00 94.25 178 TYR A O 1
ATOM 1371 N N . GLY A 1 179 ? 1.490 8.671 -6.365 1.00 95.69 179 GLY A N 1
ATOM 1372 C CA . GLY A 1 179 ? 1.992 7.625 -5.487 1.00 95.69 179 GLY A CA 1
ATOM 1373 C C . GLY A 1 179 ? 2.827 8.191 -4.347 1.00 95.69 179 GLY A C 1
ATOM 1374 O O . GLY A 1 179 ? 3.050 9.402 -4.240 1.00 95.69 179 GLY A O 1
ATOM 1375 N N . GLY A 1 180 ? 3.304 7.297 -3.489 1.00 96.75 180 GLY A N 1
ATOM 1376 C CA . GLY A 1 180 ? 4.217 7.615 -2.402 1.00 96.75 180 GLY A CA 1
ATOM 1377 C C . GLY A 1 180 ? 5.611 7.042 -2.617 1.00 96.75 180 GLY A C 1
ATOM 1378 O O . GLY A 1 180 ? 5.777 5.913 -3.080 1.00 96.75 180 GLY A O 1
ATOM 1379 N N . VAL A 1 181 ? 6.612 7.813 -2.202 1.00 97.38 181 VAL A N 1
ATOM 1380 C CA . VAL A 1 181 ? 7.962 7.330 -1.916 1.00 97.38 181 VAL A CA 1
ATOM 1381 C C . VAL A 1 181 ? 8.134 7.301 -0.399 1.00 97.38 181 VAL A C 1
ATOM 1383 O O . VAL A 1 181 ? 8.110 8.338 0.273 1.00 97.38 181 VAL A O 1
ATOM 1386 N N . ILE A 1 182 ? 8.251 6.094 0.145 1.00 97.06 182 ILE A N 1
ATOM 1387 C CA . ILE A 1 182 ? 8.260 5.807 1.579 1.00 97.06 182 ILE A CA 1
ATOM 1388 C C . ILE A 1 182 ? 9.693 5.687 2.090 1.00 97.06 182 ILE A C 1
ATOM 1390 O O . ILE A 1 182 ? 10.558 5.089 1.453 1.00 97.06 182 ILE A O 1
ATOM 1394 N N . GLY A 1 183 ? 9.932 6.224 3.280 1.00 96.00 183 GLY A N 1
ATOM 1395 C CA . GLY A 1 183 ? 11.212 6.173 3.971 1.00 96.00 183 GLY A CA 1
ATOM 1396 C C . GLY A 1 183 ? 12.251 7.166 3.448 1.00 96.00 183 GLY A C 1
ATOM 1397 O O . GLY A 1 183 ? 13.434 7.008 3.728 1.00 96.00 183 GLY A O 1
ATOM 1398 N N . THR A 1 184 ? 11.834 8.196 2.708 1.00 93.69 184 THR A N 1
ATOM 1399 C CA . THR A 1 184 ? 12.717 9.282 2.262 1.00 93.69 184 THR A CA 1
ATOM 1400 C C . THR A 1 184 ? 11.970 10.613 2.123 1.00 93.69 184 THR A C 1
ATOM 1402 O O . THR A 1 184 ? 10.765 10.655 1.851 1.00 93.69 184 THR A O 1
ATOM 1405 N N . SER A 1 185 ? 12.695 11.717 2.320 1.00 92.38 185 SER A N 1
ATOM 1406 C CA . SER A 1 185 ? 12.203 13.086 2.150 1.00 92.38 185 SER A CA 1
ATOM 1407 C C . SER A 1 185 ? 12.808 13.704 0.896 1.00 92.38 185 SER A C 1
ATOM 1409 O O . SER A 1 185 ? 13.970 14.104 0.889 1.00 92.38 185 SER A O 1
ATOM 1411 N N . MET A 1 186 ? 12.016 13.835 -0.158 1.00 94.25 186 MET A N 1
ATOM 1412 C CA . MET A 1 186 ? 12.455 14.395 -1.432 1.00 94.25 186 MET A CA 1
ATOM 1413 C C . MET A 1 186 ? 11.958 15.830 -1.588 1.00 94.25 186 MET A C 1
ATOM 1415 O O . MET A 1 186 ? 10.874 16.182 -1.122 1.00 94.25 186 MET A O 1
ATOM 1419 N N . LEU A 1 187 ? 12.750 16.694 -2.219 1.00 94.94 187 LEU A N 1
ATOM 1420 C CA . LEU A 1 187 ? 12.343 18.077 -2.463 1.00 94.94 187 LEU A CA 1
ATOM 1421 C C . LEU A 1 187 ? 11.187 18.132 -3.471 1.00 94.94 187 LEU A C 1
ATOM 1423 O O . LEU A 1 187 ? 11.056 17.282 -4.348 1.00 94.94 187 LEU A O 1
ATOM 1427 N N . LYS A 1 188 ? 10.325 19.145 -3.340 1.00 95.69 188 LYS A N 1
ATOM 1428 C CA . LYS A 1 188 ? 9.241 19.373 -4.301 1.00 95.69 188 LYS A CA 1
ATOM 1429 C C . LYS A 1 188 ? 9.834 19.633 -5.690 1.00 95.69 188 LYS A C 1
ATOM 1431 O O . LYS A 1 188 ? 10.795 20.384 -5.812 1.00 95.69 188 LYS A O 1
ATOM 1436 N N . GLY A 1 189 ? 9.242 19.031 -6.716 1.00 95.25 189 GLY A N 1
ATOM 1437 C CA . GLY A 1 189 ? 9.700 19.111 -8.101 1.00 95.25 189 GLY A CA 1
ATOM 1438 C C . GLY A 1 189 ? 10.792 18.103 -8.463 1.00 95.25 189 GLY A C 1
ATOM 1439 O O . GLY A 1 189 ? 11.093 17.969 -9.645 1.00 95.25 189 GLY A O 1
ATOM 1440 N N . THR A 1 190 ? 11.359 17.370 -7.496 1.00 96.75 190 THR A N 1
ATOM 1441 C CA . THR A 1 190 ? 12.311 16.290 -7.787 1.00 96.75 190 THR A CA 1
ATOM 1442 C C . THR A 1 190 ? 11.623 15.170 -8.566 1.00 96.75 190 THR A C 1
ATOM 1444 O O . THR A 1 190 ? 10.533 14.731 -8.188 1.00 96.75 190 THR A O 1
ATOM 1447 N N . SER A 1 191 ? 12.270 14.701 -9.632 1.00 96.69 191 SER A N 1
ATOM 1448 C CA . SER A 1 191 ? 11.821 13.553 -10.418 1.00 96.69 191 SER A CA 1
ATOM 1449 C C . SER A 1 191 ? 11.882 12.262 -9.603 1.00 96.69 191 SER A C 1
ATOM 1451 O O . SER A 1 191 ? 12.861 11.984 -8.902 1.00 96.69 191 SER A O 1
ATOM 1453 N N . VAL A 1 192 ? 10.816 11.474 -9.704 1.00 96.56 192 VAL A N 1
ATOM 1454 C CA . VAL A 1 192 ? 10.759 10.103 -9.207 1.00 96.56 192 VAL A CA 1
ATOM 1455 C C . VAL A 1 192 ? 11.025 9.183 -10.387 1.00 96.56 192 VAL A C 1
ATOM 1457 O O . VAL A 1 192 ? 10.289 9.218 -11.371 1.00 96.56 192 VAL A O 1
ATOM 1460 N N . THR A 1 193 ? 12.078 8.380 -10.293 1.00 94.62 193 THR A N 1
ATOM 1461 C CA . THR A 1 193 ? 12.576 7.561 -11.399 1.00 94.62 193 THR A CA 1
ATOM 1462 C C . THR A 1 193 ? 12.542 6.089 -11.022 1.00 94.62 193 THR A C 1
ATOM 1464 O O . THR A 1 193 ? 12.881 5.706 -9.896 1.00 94.62 193 THR A O 1
ATOM 1467 N N . MET A 1 194 ? 12.122 5.267 -11.978 1.00 92.62 194 MET A N 1
ATOM 1468 C CA . MET A 1 194 ? 12.114 3.819 -11.872 1.00 92.62 194 MET A CA 1
ATOM 1469 C C . MET A 1 194 ? 12.667 3.218 -13.167 1.00 92.62 194 MET A C 1
ATOM 1471 O O . MET A 1 194 ? 12.123 3.444 -14.247 1.00 92.62 194 MET A O 1
ATOM 1475 N N . TYR A 1 195 ? 13.766 2.472 -13.043 1.00 93.25 195 TYR A N 1
ATOM 1476 C CA . TYR A 1 195 ? 14.516 1.861 -14.149 1.00 93.25 195 TYR A CA 1
ATOM 1477 C C . TYR A 1 195 ? 14.834 2.840 -15.289 1.00 93.25 195 TYR A C 1
ATOM 1479 O O . TYR A 1 195 ? 14.558 2.574 -16.458 1.00 93.25 195 TYR A O 1
ATOM 1487 N N . GLY A 1 196 ? 15.382 4.004 -14.941 1.00 90.25 196 GLY A N 1
ATOM 1488 C CA . GLY A 1 196 ? 15.790 5.042 -15.886 1.00 90.25 196 GLY A CA 1
ATOM 1489 C C . GLY A 1 196 ? 14.646 5.872 -16.474 1.00 90.25 196 GLY A C 1
ATOM 1490 O O . GLY A 1 196 ? 14.915 6.786 -17.248 1.00 90.25 196 GLY A O 1
ATOM 1491 N N . THR A 1 197 ? 13.389 5.603 -16.105 1.00 92.25 197 THR A N 1
ATOM 1492 C CA . THR A 1 197 ? 12.223 6.354 -16.594 1.00 92.25 197 THR A CA 1
ATOM 1493 C C . THR A 1 197 ? 11.610 7.205 -15.486 1.00 92.25 197 THR A C 1
ATOM 1495 O O . THR A 1 197 ? 11.372 6.717 -14.380 1.00 92.25 197 THR A O 1
ATOM 1498 N N . GLU A 1 198 ? 11.341 8.482 -15.771 1.00 93.94 198 GLU A N 1
ATOM 1499 C CA . GLU A 1 198 ? 10.597 9.357 -14.859 1.00 93.94 198 GLU A CA 1
ATOM 1500 C C . GLU A 1 198 ? 9.136 8.895 -14.781 1.00 93.94 198 GLU A C 1
ATOM 1502 O O . GLU A 1 198 ? 8.416 8.896 -15.776 1.00 93.94 198 GLU A O 1
ATOM 1507 N N . ILE A 1 199 ? 8.690 8.522 -13.582 1.00 93.75 199 ILE A N 1
ATOM 1508 C CA . ILE A 1 199 ? 7.309 8.107 -13.305 1.00 93.75 199 ILE A CA 1
ATOM 1509 C C . ILE A 1 199 ? 6.482 9.217 -12.652 1.00 93.75 199 ILE A C 1
ATOM 1511 O O . ILE A 1 199 ? 5.348 8.981 -12.248 1.00 93.75 199 ILE A O 1
ATOM 1515 N N . GLY A 1 200 ? 7.042 10.417 -12.509 1.00 95.56 200 GLY A N 1
ATOM 1516 C CA . GLY A 1 200 ? 6.368 11.600 -11.984 1.00 95.56 200 GLY A CA 1
ATOM 1517 C C . GLY A 1 200 ? 7.305 12.506 -11.194 1.00 95.56 200 GLY A C 1
ATOM 1518 O O . GLY A 1 200 ? 8.513 12.279 -11.119 1.00 95.56 200 GLY A O 1
ATOM 1519 N N . LYS A 1 201 ? 6.740 13.544 -10.574 1.00 97.25 201 LYS A N 1
ATOM 1520 C CA . LYS A 1 201 ? 7.487 14.531 -9.780 1.00 97.25 201 LYS A CA 1
ATOM 1521 C C . LYS A 1 201 ? 6.884 14.700 -8.400 1.00 97.25 201 LYS A C 1
ATOM 1523 O O . LYS A 1 201 ? 5.669 14.645 -8.222 1.00 97.25 201 LYS A O 1
ATOM 1528 N N . VAL A 1 202 ? 7.739 14.935 -7.411 1.00 97.25 202 VAL A N 1
ATOM 1529 C CA . VAL A 1 202 ? 7.317 15.155 -6.024 1.00 97.25 202 VAL A CA 1
ATOM 1530 C C . VAL A 1 202 ? 6.461 16.417 -5.940 1.00 97.25 202 VAL A C 1
ATOM 1532 O O . VAL A 1 202 ? 6.929 17.524 -6.207 1.00 97.25 202 VAL A O 1
ATOM 1535 N N . ALA A 1 203 ? 5.213 16.262 -5.516 1.00 95.88 203 ALA A N 1
ATOM 1536 C CA . ALA A 1 203 ? 4.256 17.354 -5.379 1.00 95.88 203 ALA A CA 1
ATOM 1537 C C . ALA A 1 2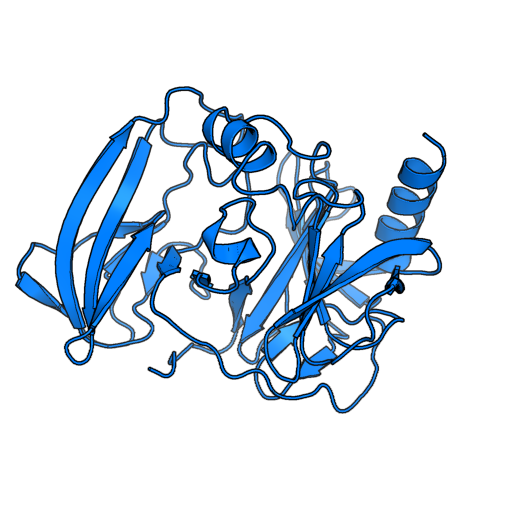03 ? 4.198 17.890 -3.944 1.00 95.88 203 ALA A C 1
ATOM 1539 O O . ALA A 1 203 ? 4.038 19.096 -3.727 1.00 95.88 203 ALA A O 1
ATOM 1540 N N . SER A 1 204 ? 4.320 17.002 -2.952 1.00 94.31 204 SER A N 1
ATOM 1541 C CA . SER A 1 204 ? 4.232 17.360 -1.535 1.00 94.31 204 SER A CA 1
ATOM 1542 C C . SER A 1 204 ? 4.959 16.365 -0.628 1.00 94.31 204 SER A C 1
ATOM 1544 O O . SER A 1 204 ? 5.327 15.269 -1.044 1.00 94.31 204 SER A O 1
ATOM 1546 N N . LYS A 1 205 ? 5.162 16.756 0.633 1.00 92.56 205 LYS A N 1
ATOM 1547 C CA . LYS A 1 205 ? 5.705 15.900 1.695 1.00 92.56 205 LYS A CA 1
ATOM 1548 C C . LYS A 1 205 ? 4.612 15.540 2.699 1.00 92.56 205 LYS A C 1
ATOM 1550 O O . LYS A 1 205 ? 3.699 16.336 2.942 1.00 92.56 205 LYS A O 1
ATOM 1555 N N . ARG A 1 206 ? 4.731 14.367 3.319 1.00 87.50 206 ARG A N 1
ATOM 1556 C CA . ARG A 1 206 ? 3.867 13.904 4.414 1.00 87.50 206 ARG A CA 1
ATOM 1557 C C . ARG A 1 206 ? 4.742 13.457 5.587 1.00 87.50 206 ARG A C 1
ATOM 1559 O O . ARG A 1 206 ? 5.320 12.381 5.586 1.00 87.50 206 ARG A O 1
ATOM 1566 N N . GLY A 1 207 ? 4.876 14.302 6.605 1.00 84.56 207 GLY A N 1
ATOM 1567 C CA . GLY A 1 207 ? 5.823 14.040 7.694 1.00 84.56 207 GLY A CA 1
ATOM 1568 C C . GLY A 1 207 ? 7.285 14.073 7.226 1.00 84.56 207 GLY A C 1
ATOM 1569 O O . GLY A 1 207 ? 7.605 14.675 6.201 1.00 84.56 207 GLY A O 1
ATOM 1570 N N . SER A 1 208 ? 8.186 13.459 8.000 1.00 85.38 208 SER A N 1
ATOM 1571 C CA . SER A 1 208 ? 9.630 13.540 7.740 1.00 85.38 208 SER A CA 1
ATOM 1572 C C . SER A 1 208 ? 10.089 12.636 6.598 1.00 85.38 208 SER A C 1
ATOM 1574 O O . SER A 1 208 ? 10.918 13.061 5.8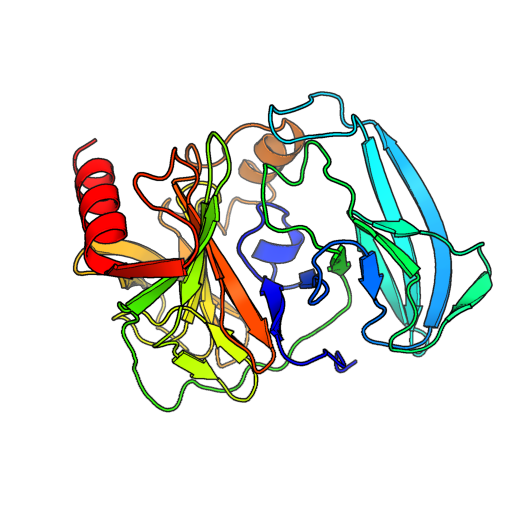04 1.00 85.38 208 SER A O 1
ATOM 1576 N N . ASN A 1 209 ? 9.529 11.428 6.485 1.00 94.06 209 ASN A N 1
ATOM 1577 C CA . ASN A 1 209 ? 10.080 10.347 5.658 1.00 94.06 209 ASN A CA 1
ATOM 1578 C C . ASN A 1 209 ? 9.097 9.835 4.598 1.00 94.06 209 ASN A C 1
ATOM 1580 O O . ASN A 1 209 ? 9.156 8.668 4.221 1.00 94.06 209 ASN A O 1
ATOM 1584 N N . VAL A 1 210 ? 8.158 10.667 4.152 1.00 95.44 210 VAL A N 1
ATOM 1585 C CA . VAL A 1 210 ? 7.255 10.314 3.052 1.00 95.44 210 VAL A CA 1
ATOM 1586 C C . VAL A 1 210 ? 7.131 11.483 2.098 1.00 95.44 210 VAL A C 1
ATOM 1588 O O . VAL A 1 210 ? 6.863 12.620 2.499 1.00 95.44 210 VAL A O 1
ATOM 1591 N N . SER A 1 211 ? 7.278 11.175 0.817 1.00 96.31 211 SER A N 1
ATOM 1592 C CA . SER A 1 211 ? 7.092 12.119 -0.277 1.00 96.31 211 SER A CA 1
ATOM 1593 C C . SER A 1 211 ? 5.970 11.619 -1.175 1.00 96.31 211 SER A C 1
ATOM 1595 O O . SER A 1 211 ? 5.938 10.442 -1.517 1.00 96.31 211 SER A O 1
ATOM 1597 N N . LEU A 1 212 ? 5.048 12.500 -1.550 1.00 96.50 212 LEU A N 1
ATOM 1598 C CA . LEU A 1 212 ? 4.015 12.207 -2.537 1.00 96.50 212 LEU A CA 1
ATOM 1599 C C . LEU A 1 212 ? 4.438 12.770 -3.882 1.00 96.50 212 LEU A C 1
ATOM 1601 O O . LEU A 1 212 ? 4.818 13.942 -3.972 1.00 96.50 212 LEU A O 1
ATOM 1605 N N . PHE A 1 213 ? 4.334 11.952 -4.918 1.00 96.62 213 PHE A N 1
ATOM 1606 C CA . PHE A 1 213 ? 4.610 12.343 -6.292 1.00 96.62 213 PHE A CA 1
ATOM 1607 C C . PHE A 1 213 ? 3.372 12.180 -7.160 1.00 96.62 213 PHE A C 1
ATOM 1609 O O . PHE A 1 213 ? 2.495 11.380 -6.853 1.00 96.62 213 PHE A O 1
ATOM 1616 N N . GLU A 1 214 ? 3.307 12.946 -8.241 1.00 95.81 214 GLU A N 1
ATOM 1617 C CA . GLU A 1 214 ? 2.247 12.866 -9.241 1.00 95.81 214 GLU A CA 1
ATOM 1618 C C . GLU A 1 214 ? 2.856 12.755 -10.640 1.00 95.81 214 GLU A C 1
ATOM 1620 O O . GLU A 1 214 ? 3.860 13.404 -10.942 1.00 95.81 214 GLU A O 1
ATOM 1625 N N . TRP A 1 215 ? 2.262 11.922 -11.494 1.00 92.81 215 TRP A N 1
ATOM 1626 C CA . TRP A 1 215 ? 2.572 11.894 -12.933 1.00 92.81 215 TRP A CA 1
ATOM 1627 C C . TRP A 1 215 ? 1.638 12.784 -13.745 1.00 92.81 215 TRP A C 1
ATOM 1629 O O . TRP A 1 215 ? 1.941 13.125 -14.883 1.00 92.81 215 TRP A O 1
ATOM 1639 N N . LYS A 1 216 ? 0.513 13.197 -13.154 1.00 90.94 216 LYS A N 1
ATOM 1640 C CA . LYS A 1 216 ? -0.367 14.220 -13.712 1.00 90.94 216 LYS A CA 1
ATOM 1641 C C . LYS A 1 216 ? -0.324 15.454 -12.826 1.00 90.94 216 LYS A C 1
ATOM 1643 O O . LYS A 1 216 ? -0.787 15.421 -11.689 1.00 90.94 216 LYS A O 1
ATOM 1648 N N . GLU A 1 217 ? 0.205 16.547 -13.362 1.00 90.88 217 GLU A N 1
ATOM 1649 C CA . GLU A 1 217 ? 0.393 17.779 -12.599 1.00 90.88 217 GLU A CA 1
ATOM 1650 C C . GLU A 1 217 ? -0.920 18.296 -11.981 1.00 90.88 217 GLU A C 1
ATOM 1652 O O . GLU A 1 217 ? -1.985 18.389 -12.614 1.00 90.88 217 GLU A O 1
ATOM 1657 N N . GLY A 1 218 ? -0.842 18.637 -10.697 1.00 90.19 218 GLY A N 1
ATOM 1658 C CA . GLY A 1 218 ? -1.950 19.138 -9.906 1.00 90.19 218 GLY A CA 1
ATOM 1659 C C . GLY A 1 218 ? -3.031 18.100 -9.612 1.00 90.19 218 GLY A C 1
ATOM 1660 O O . GLY A 1 218 ? -4.128 18.515 -9.228 1.00 90.19 218 GLY A O 1
ATOM 1661 N N . ALA A 1 219 ? -2.770 16.802 -9.800 1.00 90.75 219 ALA A N 1
ATOM 1662 C CA . ALA A 1 219 ? -3.697 15.738 -9.429 1.00 90.75 219 ALA A CA 1
ATOM 1663 C C . ALA A 1 219 ? -3.956 15.755 -7.921 1.00 90.75 219 ALA A C 1
ATOM 1665 O O . ALA A 1 219 ? -5.108 15.865 -7.506 1.00 90.75 219 ALA A O 1
ATOM 1666 N N . ILE A 1 220 ? -2.899 15.775 -7.101 1.00 91.44 220 ILE A N 1
ATOM 1667 C CA . ILE A 1 220 ? -3.031 15.770 -5.634 1.00 91.44 220 ILE A CA 1
ATOM 1668 C C . ILE A 1 220 ? -3.790 17.013 -5.147 1.00 91.44 220 ILE A C 1
ATOM 1670 O O . ILE A 1 220 ? -4.668 16.922 -4.295 1.00 91.44 220 ILE A O 1
ATOM 1674 N N . ARG A 1 221 ? -3.495 18.194 -5.709 1.00 90.06 221 ARG A N 1
ATOM 1675 C CA . ARG A 1 221 ? -4.143 19.458 -5.304 1.00 90.06 221 ARG A CA 1
ATOM 1676 C C . ARG A 1 221 ? -5.635 19.496 -5.648 1.00 90.06 221 ARG A C 1
ATOM 1678 O O . ARG A 1 221 ? -6.406 20.121 -4.929 1.00 90.06 221 ARG A O 1
ATOM 1685 N N . ARG A 1 222 ? -6.030 18.892 -6.771 1.00 87.69 222 ARG A N 1
ATOM 1686 C CA . ARG A 1 222 ? -7.411 18.914 -7.281 1.00 87.69 222 ARG A CA 1
ATOM 1687 C C . ARG A 1 222 ? -8.217 17.681 -6.884 1.00 87.69 222 ARG A C 1
ATOM 1689 O O . ARG A 1 222 ? -9.337 17.527 -7.365 1.00 87.69 222 ARG A O 1
ATOM 1696 N N . TRP A 1 223 ? -7.667 16.818 -6.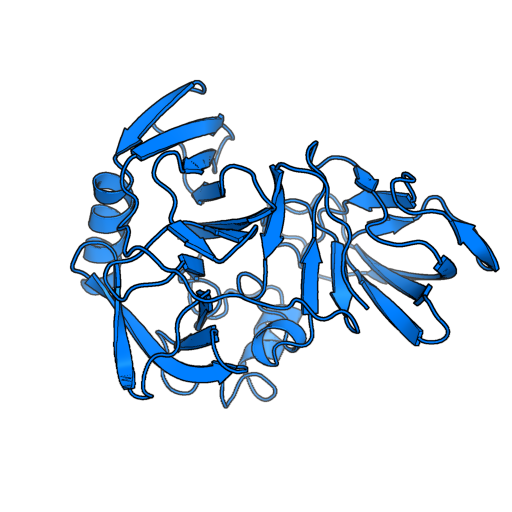030 1.00 88.56 223 TRP A N 1
ATOM 1697 C CA . TRP A 1 223 ? -8.245 15.507 -5.764 1.00 88.56 223 TRP A CA 1
ATOM 1698 C C . TRP A 1 223 ? -9.708 15.581 -5.332 1.00 88.56 223 TRP A C 1
ATOM 1700 O O . TRP A 1 223 ? -10.565 14.930 -5.927 1.00 88.56 223 TRP A O 1
ATOM 1710 N N . ASP A 1 224 ? -9.995 16.461 -4.373 1.00 86.69 224 ASP A N 1
ATOM 1711 C CA . ASP A 1 224 ? -11.324 16.616 -3.776 1.00 86.69 224 ASP A CA 1
ATOM 1712 C C . ASP A 1 224 ? -12.341 17.323 -4.691 1.00 86.69 224 ASP A C 1
ATOM 1714 O O . ASP A 1 224 ? -13.528 17.334 -4.384 1.00 86.69 224 ASP A O 1
ATOM 1718 N N . TYR A 1 225 ? -11.899 17.894 -5.816 1.00 84.31 225 TYR A N 1
ATOM 1719 C CA . TYR A 1 225 ? -12.743 18.698 -6.710 1.00 84.31 225 TYR A CA 1
ATOM 1720 C C . TYR A 1 225 ? -13.003 18.048 -8.075 1.00 84.31 225 TYR A C 1
ATOM 1722 O O . TYR A 1 225 ? -13.913 18.472 -8.779 1.00 84.31 225 TYR A O 1
ATOM 1730 N N . ASP A 1 226 ? -12.211 17.049 -8.468 1.00 82.88 226 ASP A N 1
ATOM 1731 C CA . ASP A 1 226 ? -12.287 16.435 -9.802 1.00 82.88 226 ASP A CA 1
ATOM 1732 C C . ASP A 1 226 ? -12.109 14.914 -9.715 1.00 82.88 226 ASP A C 1
ATOM 1734 O O . ASP A 1 226 ? -13.041 14.140 -9.948 1.00 82.88 226 ASP A O 1
ATOM 1738 N N . ILE A 1 227 ? -10.924 14.469 -9.288 1.00 80.56 227 ILE A N 1
ATOM 1739 C CA . ILE A 1 227 ? -10.523 13.061 -9.397 1.00 80.56 227 ILE A CA 1
ATOM 1740 C C . ILE A 1 227 ? -11.345 12.145 -8.477 1.00 80.56 227 ILE A C 1
ATOM 1742 O O . ILE A 1 227 ? -11.716 11.048 -8.893 1.00 80.56 227 ILE A O 1
ATOM 1746 N N . THR A 1 228 ? -11.719 12.605 -7.280 1.00 79.81 228 THR A N 1
ATOM 1747 C CA . THR A 1 228 ? -12.561 11.833 -6.347 1.00 79.81 228 THR A CA 1
ATOM 1748 C C . THR A 1 228 ? -13.887 11.390 -6.983 1.00 79.81 228 THR A C 1
ATOM 1750 O O . THR A 1 228 ? -14.341 10.265 -6.782 1.00 79.81 228 THR A O 1
ATOM 1753 N N . PHE A 1 229 ? -14.480 12.210 -7.860 1.00 80.75 229 PHE A N 1
ATOM 1754 C CA . PHE A 1 229 ? -15.727 11.858 -8.543 1.00 80.75 229 PHE A CA 1
ATOM 1755 C C . PHE A 1 229 ? -15.545 10.759 -9.588 1.00 80.75 229 PHE A C 1
ATOM 1757 O O . PHE A 1 229 ? -16.518 10.098 -9.944 1.00 80.75 229 PHE A O 1
ATOM 1764 N N . LYS A 1 230 ? -14.329 10.552 -10.107 1.00 81.19 230 LYS A N 1
ATOM 1765 C CA . LYS A 1 230 ? -14.030 9.401 -10.968 1.00 81.19 230 LYS A CA 1
ATOM 1766 C C . LYS A 1 230 ? -13.969 8.109 -10.160 1.00 81.19 230 LYS A C 1
ATOM 1768 O O . LYS A 1 230 ? -14.546 7.120 -10.594 1.00 81.19 230 LYS A O 1
ATOM 1773 N N . VAL A 1 231 ? -13.377 8.149 -8.963 1.00 77.00 231 VAL A N 1
ATOM 1774 C CA . VAL A 1 231 ? -13.366 7.015 -8.017 1.00 77.00 231 VAL A CA 1
ATOM 1775 C C . VAL A 1 231 ? -14.793 6.593 -7.680 1.00 77.00 231 VAL A C 1
ATOM 1777 O O . VAL A 1 231 ? -15.147 5.429 -7.840 1.00 77.00 231 VAL A O 1
ATOM 1780 N N . LEU A 1 232 ? -15.654 7.555 -7.330 1.00 75.25 232 LEU A N 1
ATOM 1781 C CA . LEU A 1 232 ? -17.073 7.295 -7.050 1.00 75.25 232 LEU A CA 1
ATOM 1782 C C . LEU A 1 232 ? -17.842 6.747 -8.265 1.00 75.25 232 LEU A C 1
ATOM 1784 O O . LEU A 1 232 ? -18.813 6.012 -8.105 1.00 75.25 232 LEU A O 1
ATOM 1788 N N . ARG A 1 233 ? -17.413 7.087 -9.486 1.00 74.75 233 ARG A N 1
ATOM 1789 C CA . ARG A 1 233 ? -17.989 6.573 -10.739 1.00 74.75 233 ARG A CA 1
ATOM 1790 C C . ARG A 1 233 ? -17.363 5.263 -11.221 1.00 74.75 233 ARG A C 1
ATOM 1792 O O . ARG A 1 233 ? -17.823 4.746 -12.243 1.00 74.75 233 ARG A O 1
ATOM 1799 N N . ASN A 1 234 ? -16.374 4.731 -10.495 1.00 69.94 234 ASN A N 1
ATOM 1800 C CA . ASN A 1 234 ? -15.573 3.568 -10.879 1.00 69.94 234 ASN A CA 1
ATOM 1801 C C . ASN A 1 234 ? -14.911 3.744 -12.264 1.00 69.94 234 ASN A C 1
ATOM 1803 O O . ASN A 1 234 ? -14.891 2.841 -13.098 1.00 69.94 234 ASN A O 1
ATOM 1807 N N . GLU A 1 235 ? -14.429 4.959 -12.536 1.00 75.00 235 GLU A N 1
ATOM 1808 C CA . GLU A 1 235 ? -13.717 5.322 -13.761 1.00 75.00 235 GLU A CA 1
ATOM 1809 C C . GLU A 1 235 ? -12.204 5.403 -13.485 1.00 75.00 235 GLU A C 1
ATOM 1811 O O . GLU A 1 235 ? -11.802 5.918 -12.436 1.00 75.00 235 GLU A O 1
ATOM 1816 N N . PRO A 1 236 ? -11.338 4.971 -14.423 1.00 68.75 236 PRO A N 1
ATOM 1817 C CA . PRO A 1 236 ? -9.897 5.147 -14.274 1.00 68.75 236 PRO A CA 1
ATOM 1818 C C . PRO A 1 236 ? -9.545 6.635 -14.135 1.00 68.75 236 PRO A C 1
ATOM 1820 O O . PRO A 1 236 ? -9.963 7.480 -14.936 1.00 68.75 236 PRO A O 1
ATOM 1823 N N . MET A 1 237 ? -8.759 6.970 -13.108 1.00 81.81 237 MET A N 1
ATOM 1824 C CA . MET A 1 237 ? -8.433 8.366 -12.801 1.00 81.81 237 MET A CA 1
ATOM 1825 C C . MET A 1 237 ? -7.436 8.941 -13.812 1.00 81.81 237 MET A C 1
ATOM 1827 O O . MET A 1 237 ? -7.719 9.982 -14.427 1.00 81.81 237 MET A O 1
ATOM 1831 N N . CYS A 1 238 ? -6.316 8.235 -14.014 1.00 84.81 238 CYS A N 1
ATOM 1832 C CA . CYS A 1 238 ? -5.280 8.575 -14.995 1.00 84.81 238 CYS A CA 1
ATOM 1833 C C . CYS A 1 238 ? -5.064 7.539 -16.102 1.00 84.81 238 CYS A C 1
ATOM 1835 O O . CYS A 1 238 ? -4.525 7.892 -17.145 1.00 84.81 238 CYS A O 1
ATOM 1837 N N . GLY A 1 239 ? -5.500 6.296 -15.917 1.00 83.06 239 GLY A N 1
ATOM 1838 C CA . GLY A 1 239 ? -5.365 5.241 -16.918 1.00 83.06 239 GLY A CA 1
ATOM 1839 C C . GLY A 1 239 ? -5.650 3.866 -16.319 1.00 83.06 239 GLY A C 1
ATOM 1840 O O . GLY A 1 239 ? -5.873 3.772 -15.110 1.00 83.06 239 GLY A O 1
ATOM 1841 N N . PRO A 1 240 ? -5.672 2.801 -17.133 1.00 83.31 240 PRO A N 1
ATOM 1842 C CA . PRO A 1 240 ? -5.718 1.442 -16.607 1.00 83.31 240 PRO A CA 1
ATOM 1843 C C . PRO A 1 240 ? -4.454 1.163 -15.773 1.00 83.31 240 PRO A C 1
ATOM 1845 O O . PRO A 1 240 ? -3.368 1.583 -16.186 1.00 83.31 240 PRO A O 1
ATOM 1848 N N . PRO A 1 241 ? -4.555 0.483 -14.615 1.00 85.19 241 PRO A N 1
ATOM 1849 C CA . PRO A 1 241 ? -3.375 0.114 -13.843 1.00 85.19 241 PRO A CA 1
ATOM 1850 C C . PRO A 1 241 ? -2.525 -0.878 -14.640 1.00 85.19 241 PRO A C 1
ATOM 1852 O O . PRO A 1 241 ? -3.046 -1.809 -15.249 1.00 85.19 241 PRO A O 1
ATOM 1855 N N . PHE A 1 242 ? -1.210 -0.685 -14.620 1.00 90.19 242 PHE A N 1
ATOM 1856 C CA . PHE A 1 242 ? -0.236 -1.666 -15.100 1.00 90.19 242 PHE A CA 1
ATOM 1857 C C . PHE A 1 242 ? 0.348 -2.452 -13.921 1.00 90.19 242 PHE A C 1
ATOM 1859 O O . PHE A 1 242 ? 0.512 -3.671 -14.017 1.00 90.19 242 PHE A O 1
ATOM 1866 N N . MET A 1 243 ? 0.617 -1.771 -12.802 1.00 93.38 243 MET A N 1
ATOM 1867 C CA . MET A 1 243 ? 1.140 -2.391 -11.590 1.00 93.38 243 MET A CA 1
ATOM 1868 C C . MET A 1 243 ? 0.627 -1.720 -10.312 1.00 93.38 243 MET A C 1
ATOM 1870 O O . MET A 1 243 ? 0.338 -0.523 -10.303 1.00 93.38 243 MET A O 1
ATOM 1874 N N . GLU A 1 244 ? 0.624 -2.472 -9.218 1.00 95.06 244 GLU A N 1
ATOM 1875 C CA . GLU A 1 244 ? 0.455 -1.991 -7.848 1.00 95.06 244 GLU A CA 1
ATOM 1876 C C . GLU A 1 244 ? 1.664 -2.426 -7.008 1.00 95.06 244 GLU A C 1
ATOM 1878 O O . GLU A 1 244 ? 1.979 -3.610 -6.950 1.00 95.06 244 GLU A O 1
ATOM 1883 N N . SER A 1 245 ? 2.338 -1.479 -6.348 1.00 96.56 245 SER A N 1
ATOM 1884 C CA . SER A 1 245 ? 3.446 -1.740 -5.417 1.00 96.56 245 SER A CA 1
ATOM 1885 C C . SER A 1 245 ? 2.968 -1.606 -3.971 1.00 96.56 245 SER A C 1
ATOM 1887 O O . SER A 1 245 ? 2.637 -0.506 -3.509 1.00 96.56 245 SER A O 1
ATOM 1889 N N . VAL A 1 246 ? 2.968 -2.724 -3.250 1.00 97.12 246 VAL A N 1
ATOM 1890 C CA . VAL A 1 246 ? 2.459 -2.884 -1.885 1.00 97.12 246 VAL A CA 1
ATOM 1891 C C . VAL A 1 246 ? 3.626 -3.140 -0.932 1.00 97.12 246 VAL A C 1
ATOM 1893 O O . VAL A 1 246 ? 4.551 -3.902 -1.226 1.00 97.12 246 VAL A O 1
ATOM 1896 N N . LEU A 1 247 ? 3.601 -2.496 0.232 1.00 97.75 247 LEU A N 1
ATOM 1897 C CA . LEU A 1 247 ? 4.620 -2.682 1.262 1.00 97.75 247 LEU A CA 1
ATOM 1898 C C . LEU A 1 247 ? 4.359 -3.974 2.046 1.00 97.75 247 LEU A C 1
ATOM 1900 O O . LEU A 1 247 ? 3.258 -4.520 2.046 1.00 97.75 247 LEU A O 1
ATOM 1904 N N . SER A 1 248 ? 5.358 -4.428 2.794 1.00 97.31 248 SER A N 1
ATOM 1905 C CA . SER A 1 248 ? 5.203 -5.501 3.773 1.00 97.31 248 SER A CA 1
ATOM 1906 C C . SER A 1 248 ? 5.763 -5.095 5.129 1.00 97.31 248 SER A C 1
ATOM 1908 O O . SER A 1 248 ? 6.788 -4.418 5.219 1.00 97.31 248 SER A O 1
ATOM 1910 N N . TYR A 1 249 ? 5.106 -5.534 6.200 1.00 96.88 249 TYR A N 1
ATOM 1911 C CA . TYR A 1 249 ? 5.635 -5.434 7.550 1.00 96.88 249 TYR A CA 1
ATOM 1912 C C . TYR A 1 249 ? 6.562 -6.615 7.856 1.00 96.88 249 TYR A C 1
ATOM 1914 O O . TYR A 1 249 ? 6.119 -7.752 8.003 1.00 96.88 249 TYR A O 1
ATOM 1922 N N . ASP A 1 250 ? 7.858 -6.340 7.959 1.00 95.88 250 ASP A N 1
ATOM 1923 C CA . ASP A 1 250 ? 8.938 -7.262 8.329 1.00 95.88 250 ASP A CA 1
ATOM 1924 C C . ASP A 1 250 ? 9.027 -8.512 7.429 1.00 95.88 250 ASP A C 1
ATOM 1926 O O . ASP A 1 250 ? 9.625 -9.525 7.777 1.00 95.88 250 ASP A O 1
ATOM 1930 N N . GLY A 1 251 ? 8.418 -8.464 6.247 1.00 96.00 251 GLY A N 1
ATOM 1931 C CA . GLY A 1 251 ? 8.396 -9.551 5.278 1.00 96.00 251 GLY A CA 1
ATOM 1932 C C . GLY A 1 251 ? 8.837 -9.082 3.907 1.00 96.00 251 GLY A C 1
ATOM 1933 O O . GLY A 1 251 ? 9.538 -8.087 3.769 1.00 96.00 251 GLY A O 1
ATOM 1934 N N . TYR A 1 252 ? 8.439 -9.808 2.877 1.00 96.88 252 TYR A N 1
ATOM 1935 C CA . TYR A 1 252 ? 8.768 -9.410 1.518 1.00 96.88 252 TYR A CA 1
ATOM 1936 C C . TYR A 1 252 ? 7.595 -8.627 0.930 1.00 96.88 252 TYR A C 1
ATOM 1938 O O . TYR A 1 252 ? 6.458 -9.100 1.030 1.00 96.88 252 TYR A O 1
ATOM 1946 N N . PRO A 1 253 ? 7.845 -7.455 0.335 1.00 97.31 253 PRO A N 1
ATOM 1947 C CA . PRO A 1 253 ? 6.805 -6.668 -0.299 1.00 97.31 253 PRO A CA 1
ATOM 1948 C C . PRO A 1 253 ? 6.350 -7.314 -1.606 1.00 97.31 253 PRO A C 1
ATOM 1950 O O . PRO A 1 253 ? 6.995 -8.224 -2.140 1.00 97.31 253 PRO A O 1
ATOM 1953 N N . LEU A 1 254 ? 5.217 -6.835 -2.103 1.00 96.00 254 LEU A N 1
ATOM 1954 C CA . LEU A 1 254 ? 4.509 -7.426 -3.226 1.00 96.00 254 LEU A CA 1
ATOM 1955 C C . LEU A 1 254 ? 4.303 -6.380 -4.313 1.00 96.00 254 LEU A C 1
ATOM 1957 O O . LEU A 1 254 ? 3.937 -5.242 -4.033 1.00 96.00 254 LEU A O 1
ATOM 1961 N N . VAL A 1 255 ? 4.518 -6.786 -5.555 1.00 96.56 255 VAL A N 1
ATOM 1962 C CA . VAL A 1 255 ? 4.109 -6.035 -6.734 1.00 96.56 255 VAL A CA 1
ATOM 1963 C C . VAL A 1 255 ? 3.092 -6.879 -7.482 1.00 96.56 255 VAL A C 1
ATOM 1965 O O . VAL A 1 255 ? 3.394 -8.004 -7.879 1.00 96.56 255 VAL A O 1
ATOM 1968 N N . ARG A 1 256 ? 1.885 -6.353 -7.669 1.00 95.25 256 ARG A N 1
ATOM 1969 C CA . ARG A 1 256 ? 0.875 -6.949 -8.542 1.00 95.25 256 ARG A CA 1
ATOM 1970 C C . ARG A 1 256 ? 0.985 -6.331 -9.923 1.00 95.25 256 ARG A C 1
ATOM 1972 O O . ARG A 1 256 ? 1.070 -5.116 -10.050 1.00 95.25 256 ARG A O 1
ATOM 1979 N N . PHE A 1 257 ? 0.934 -7.160 -10.952 1.00 94.25 257 PHE A N 1
ATOM 1980 C CA . PHE A 1 257 ? 0.859 -6.736 -12.345 1.00 94.25 257 PHE A CA 1
ATOM 1981 C C . PHE A 1 257 ? -0.527 -7.048 -12.911 1.00 94.25 257 PHE A C 1
ATOM 1983 O O . PHE A 1 257 ? -1.045 -8.140 -12.690 1.00 94.25 257 PHE A O 1
ATOM 1990 N N . PHE A 1 258 ? -1.118 -6.110 -13.655 1.00 90.94 258 PHE A N 1
ATOM 1991 C CA . PHE A 1 258 ? -2.493 -6.199 -14.179 1.00 90.94 258 PHE A CA 1
ATOM 1992 C C . PHE A 1 258 ? -2.534 -6.578 -15.665 1.00 90.94 258 PHE A C 1
ATOM 1994 O O . PHE A 1 258 ? -3.201 -5.949 -16.489 1.00 90.94 258 PHE A O 1
ATOM 2001 N N . PHE A 1 259 ? -1.772 -7.605 -16.021 1.00 89.19 259 PHE A N 1
ATOM 2002 C CA . PHE A 1 259 ? -1.821 -8.243 -17.330 1.00 89.19 259 PHE A CA 1
ATOM 2003 C C . PHE A 1 259 ? -1.529 -9.736 -17.192 1.00 89.19 259 PHE A C 1
ATOM 2005 O O . PHE A 1 259 ? -1.041 -10.208 -16.163 1.00 89.19 259 PHE A O 1
ATOM 2012 N N . ARG A 1 260 ? -1.828 -10.494 -18.250 1.00 91.00 260 ARG A N 1
ATOM 2013 C CA . ARG A 1 260 ? -1.603 -11.940 -18.280 1.00 91.00 260 ARG A CA 1
ATOM 2014 C C . ARG A 1 260 ? -0.123 -12.262 -18.064 1.00 91.00 260 ARG A C 1
ATOM 2016 O O . ARG A 1 260 ? 0.729 -11.791 -18.817 1.00 91.00 260 ARG A O 1
ATOM 2023 N N . SER A 1 261 ? 0.159 -13.103 -17.072 1.00 90.62 261 SER A N 1
ATOM 2024 C CA . SER A 1 261 ? 1.522 -13.548 -16.779 1.00 90.62 261 SER A CA 1
ATOM 2025 C C . SER A 1 261 ? 2.077 -14.428 -17.904 1.00 90.62 261 SER A C 1
ATOM 2027 O O . SER A 1 261 ? 1.386 -15.355 -18.340 1.00 90.62 261 SER A O 1
ATOM 2029 N N . PRO A 1 262 ? 3.324 -14.202 -18.349 1.00 91.31 262 PRO A N 1
ATOM 2030 C CA . PRO A 1 262 ? 4.075 -15.175 -19.136 1.00 91.31 262 PRO A CA 1
ATOM 2031 C C . PRO A 1 262 ? 4.842 -16.190 -18.258 1.00 91.31 262 PRO A C 1
ATOM 2033 O O . PRO A 1 262 ? 5.512 -17.062 -18.803 1.00 91.31 262 PRO A O 1
ATOM 2036 N N . PHE A 1 263 ? 4.752 -16.084 -16.926 1.00 94.25 263 PHE A N 1
ATOM 2037 C CA . PHE A 1 263 ? 5.487 -16.894 -15.944 1.00 94.25 263 PHE A CA 1
ATOM 2038 C C . PHE A 1 263 ? 4.601 -17.887 -15.204 1.00 94.25 263 PHE A C 1
ATOM 2040 O O . PHE A 1 263 ? 3.375 -17.743 -15.160 1.00 94.25 263 PHE A O 1
ATOM 2047 N N . LYS A 1 264 ? 5.250 -18.853 -14.557 1.00 96.19 264 LYS A N 1
ATOM 2048 C CA . LYS A 1 264 ? 4.654 -19.783 -13.600 1.00 96.19 264 LYS A CA 1
ATOM 2049 C C . LYS A 1 264 ? 4.959 -19.351 -12.169 1.00 96.19 264 LYS A C 1
ATOM 2051 O O . LYS A 1 264 ? 5.905 -18.614 -11.903 1.00 96.19 264 LYS A O 1
ATOM 2056 N N . GLU A 1 265 ? 4.146 -19.826 -11.234 1.00 97.25 265 GLU A N 1
ATOM 2057 C CA . GLU A 1 265 ? 4.413 -19.655 -9.806 1.00 97.25 265 GLU A CA 1
ATOM 2058 C C . GLU A 1 265 ? 5.757 -20.290 -9.431 1.00 97.25 265 GLU A C 1
ATOM 2060 O O . GLU A 1 265 ? 6.087 -21.388 -9.878 1.00 97.25 265 GLU A O 1
ATOM 2065 N N . GLY A 1 266 ? 6.539 -19.581 -8.619 1.00 97.00 266 GLY A N 1
ATOM 2066 C CA . GLY A 1 266 ? 7.891 -19.970 -8.227 1.00 97.00 266 GLY A CA 1
ATOM 2067 C C . GLY A 1 266 ? 9.006 -19.430 -9.126 1.00 97.00 266 GLY A C 1
ATOM 2068 O O . GLY A 1 266 ? 10.146 -19.390 -8.661 1.00 97.00 266 GLY A O 1
ATOM 2069 N N . ASP A 1 267 ? 8.701 -18.966 -10.344 1.00 97.69 267 ASP A N 1
ATOM 2070 C CA . ASP A 1 267 ? 9.706 -18.408 -11.256 1.00 97.69 267 ASP A CA 1
ATOM 2071 C C . ASP A 1 267 ? 10.383 -17.170 -10.644 1.00 97.69 267 ASP A C 1
ATOM 2073 O O . ASP A 1 267 ? 9.729 -16.303 -10.054 1.00 97.69 267 ASP A O 1
ATOM 2077 N N . GLU A 1 268 ? 11.703 -17.070 -10.809 1.00 97.25 268 GLU A N 1
ATOM 2078 C CA . GLU A 1 268 ? 12.456 -15.851 -10.511 1.00 97.25 268 GLU A CA 1
ATOM 2079 C C . GLU A 1 268 ? 12.438 -14.916 -11.719 1.00 97.25 268 GLU A C 1
ATOM 2081 O O . GLU A 1 268 ? 12.600 -15.344 -12.862 1.00 97.25 268 GLU A O 1
ATOM 2086 N N . VAL A 1 269 ? 12.218 -13.629 -11.465 1.00 96.12 269 VAL A N 1
ATOM 2087 C CA . VAL A 1 269 ? 11.977 -12.629 -12.506 1.00 96.12 269 VAL A CA 1
ATOM 2088 C C . VAL A 1 269 ? 12.787 -11.362 -12.259 1.00 96.12 269 VAL A C 1
ATOM 2090 O O . VAL A 1 269 ? 12.933 -10.920 -11.119 1.00 96.12 269 VAL A O 1
ATOM 2093 N N . ASP A 1 270 ? 13.274 -10.751 -13.341 1.00 95.81 270 ASP A N 1
ATOM 2094 C CA . ASP A 1 270 ? 13.888 -9.422 -13.307 1.00 95.81 270 ASP A CA 1
ATOM 2095 C C . ASP A 1 270 ? 12.823 -8.337 -13.536 1.00 95.81 270 ASP A C 1
ATOM 2097 O O . ASP A 1 270 ? 12.395 -8.072 -14.664 1.00 95.81 270 ASP A O 1
ATOM 2101 N N . LEU A 1 271 ? 12.410 -7.687 -12.450 1.00 94.69 271 LEU A N 1
ATOM 2102 C CA . LEU A 1 271 ? 11.434 -6.599 -12.416 1.00 94.69 271 LEU A CA 1
ATOM 2103 C C . LEU A 1 271 ? 11.789 -5.451 -13.372 1.00 94.69 271 LEU A C 1
ATOM 2105 O O . LEU A 1 271 ? 10.883 -4.851 -13.957 1.00 94.69 271 LEU A O 1
ATOM 2109 N N . SER A 1 272 ? 13.082 -5.176 -13.588 1.00 92.75 272 SER A N 1
ATOM 2110 C CA . SER A 1 272 ? 13.525 -4.087 -14.465 1.00 92.75 272 SER A CA 1
ATOM 2111 C C . SER A 1 272 ? 13.144 -4.315 -15.927 1.00 92.75 272 SER A C 1
ATOM 2113 O O . SER A 1 272 ? 12.863 -3.356 -16.646 1.00 92.75 272 SER A O 1
ATOM 2115 N N . THR A 1 273 ? 13.024 -5.576 -16.349 1.00 87.38 273 THR A N 1
ATOM 2116 C CA . THR A 1 273 ? 12.624 -5.928 -17.715 1.00 87.38 273 THR A CA 1
ATOM 2117 C C . THR A 1 273 ? 11.146 -5.607 -17.960 1.00 87.38 273 THR A C 1
ATOM 2119 O O . THR A 1 273 ? 10.803 -4.966 -18.955 1.00 87.38 273 THR A O 1
ATOM 2122 N N . PHE A 1 274 ? 10.253 -5.999 -17.042 1.00 81.94 274 PHE A N 1
ATOM 2123 C CA . PHE A 1 274 ? 8.803 -5.790 -17.197 1.00 81.94 274 PHE A CA 1
ATOM 2124 C C . PHE A 1 274 ? 8.424 -4.336 -17.025 1.00 81.94 274 PHE A C 1
ATOM 2126 O O . PHE A 1 274 ? 7.697 -3.773 -17.843 1.00 81.94 274 PHE A O 1
ATOM 2133 N N . ILE A 1 275 ? 8.925 -3.740 -15.948 1.00 90.06 275 ILE A N 1
ATOM 2134 C CA . ILE A 1 275 ? 8.569 -2.384 -15.581 1.00 90.06 275 ILE A CA 1
ATOM 2135 C C . ILE A 1 275 ? 9.230 -1.408 -16.547 1.00 90.06 275 ILE A C 1
ATOM 2137 O O . ILE A 1 275 ? 8.529 -0.563 -17.093 1.00 90.06 275 ILE A O 1
ATOM 2141 N N . GLY A 1 276 ? 10.521 -1.565 -16.856 1.00 85.69 276 GLY A N 1
ATOM 2142 C CA . GLY A 1 276 ? 11.196 -0.722 -17.844 1.00 85.69 276 GLY A CA 1
ATOM 2143 C C . GLY A 1 276 ? 10.520 -0.783 -19.217 1.00 85.69 276 GLY A C 1
ATOM 2144 O O . GLY A 1 276 ? 10.194 0.250 -19.798 1.00 85.69 276 GLY A O 1
ATOM 2145 N N . GLY A 1 277 ? 10.207 -1.989 -19.708 1.00 83.00 277 GLY A N 1
ATOM 2146 C CA . GLY A 1 277 ? 9.526 -2.165 -20.993 1.00 83.00 277 GLY A CA 1
ATOM 2147 C C . GLY A 1 277 ? 8.074 -1.663 -21.021 1.00 83.00 277 GLY A C 1
ATOM 2148 O O . GLY A 1 277 ? 7.576 -1.274 -22.080 1.00 83.00 277 GLY A O 1
ATOM 2149 N N . ALA A 1 278 ? 7.361 -1.679 -19.891 1.00 85.31 278 ALA A N 1
ATOM 2150 C CA . ALA A 1 278 ? 6.022 -1.100 -19.783 1.00 85.31 278 ALA A CA 1
ATOM 2151 C C . ALA A 1 278 ? 6.074 0.432 -19.723 1.00 85.31 278 ALA A C 1
ATOM 2153 O O . ALA A 1 278 ? 5.342 1.096 -20.455 1.00 85.31 278 ALA A O 1
ATOM 2154 N N . LEU A 1 279 ? 6.977 0.990 -18.915 1.00 85.69 279 LEU A N 1
ATOM 2155 C CA . LEU A 1 279 ? 7.161 2.432 -18.791 1.00 85.69 279 LEU A CA 1
ATOM 2156 C C . LEU A 1 279 ? 7.601 3.075 -20.107 1.00 85.69 279 LEU A C 1
ATOM 2158 O O . LEU A 1 279 ? 7.014 4.076 -20.504 1.00 85.69 279 LEU A O 1
ATOM 2162 N N . ALA A 1 280 ? 8.547 2.465 -20.829 1.00 78.38 280 ALA A N 1
ATOM 2163 C CA . ALA A 1 280 ? 8.984 2.959 -22.134 1.00 78.38 280 ALA A CA 1
ATOM 2164 C C . ALA A 1 280 ? 7.819 3.062 -23.137 1.00 78.38 280 ALA A C 1
ATOM 2166 O O . ALA A 1 280 ? 7.735 4.015 -23.909 1.00 78.38 280 ALA A O 1
ATOM 2167 N N . ARG A 1 281 ? 6.877 2.109 -23.098 1.00 77.94 281 ARG A N 1
ATOM 2168 C CA . ARG A 1 281 ? 5.668 2.141 -23.937 1.00 77.94 281 ARG A CA 1
ATOM 2169 C C . ARG A 1 281 ? 4.688 3.230 -23.510 1.00 77.94 281 ARG A C 1
ATOM 2171 O O . ARG A 1 281 ? 4.092 3.858 -24.375 1.00 77.94 281 ARG A O 1
ATOM 2178 N N . LEU A 1 282 ? 4.545 3.466 -22.207 1.00 74.31 282 LEU A N 1
ATOM 2179 C CA . LEU A 1 282 ? 3.691 4.530 -21.674 1.00 74.31 282 LEU A CA 1
ATOM 2180 C C . LEU A 1 282 ? 4.258 5.933 -21.937 1.00 74.31 282 LEU A C 1
ATOM 2182 O O . LEU A 1 282 ? 3.481 6.863 -22.083 1.00 74.31 282 LEU A O 1
ATOM 2186 N N . SER A 1 283 ? 5.582 6.093 -22.026 1.00 63.78 283 SER A N 1
ATOM 2187 C CA . SER A 1 283 ? 6.221 7.380 -22.348 1.00 63.78 283 SER A CA 1
ATOM 2188 C C . SER A 1 283 ? 6.190 7.757 -23.835 1.00 63.78 283 SER A C 1
ATOM 2190 O O . SER A 1 283 ? 6.526 8.886 -24.180 1.00 63.78 283 SER A O 1
ATOM 2192 N N . LEU A 1 284 ? 5.845 6.811 -24.717 1.00 51.50 284 LEU A N 1
ATOM 2193 C CA . LEU A 1 284 ? 5.790 7.002 -26.173 1.00 51.50 284 LEU A CA 1
ATOM 2194 C C . LEU A 1 284 ? 4.369 7.265 -26.707 1.00 51.50 284 LEU A C 1
ATOM 2196 O O . LEU A 1 284 ? 4.218 7.468 -27.912 1.00 51.50 284 LEU A O 1
ATOM 2200 N N . GLY A 1 285 ? 3.347 7.223 -25.846 1.00 42.94 285 GLY A N 1
ATOM 2201 C CA . GLY A 1 285 ? 1.946 7.512 -26.181 1.00 42.94 285 GLY A CA 1
ATOM 2202 C C . GLY A 1 285 ? 1.475 8.817 -25.564 1.00 42.94 285 GLY A C 1
ATOM 2203 O O . GLY A 1 285 ? 0.624 9.471 -26.203 1.00 42.94 285 GLY A O 1
#

Sequence (285 aa):
MILKLKKCTPLSLFSSGFSSHVHGRAVDVSSVDMEVFRAPFSGIFLGSEKVKIGRPNRHAQHDYDVISFIEVEGRKIKMLHVDPFLSPGQGFKEGDEIGSFISSPYTGGDFPHAHLEGVSLRISEVKTKVTSKLGRVMNVRNDSFDVKVIDFASAGKLHGMGIESGGMLNASYPFSCYGGVIGTSMLKGTSVTMYGTEIGKVASKRGSNVSLFEWKEGAIRRWDYDITFKVLRNEPMCGPPFMESVLSYDGYPLVRFFFRSPFKEGDEVDLSTFIGGALARLSLG

Foldseek 3Di:
DEFQADFFWWKFQAAAQALCSLVSQKMWTAHNVLWFDFGRFKWFWADKDWAAQCDADPQFPDRTKMWTWIADPNDIKIKIQWDFPDDHGDIDGGGDGGTTGGRYLLCLNPRGTIMIGPDDYDWAAFPDQDQFWKWFWADFDQFKTKTWTPRWTDGPQKTWRGAPVGAHWFYQPPQNQKTKRTRQDDDFQDFGDHLNFGRFTFHDADPHGMTMTGNDPCCSVCSVPPQNVCSSVSHRSRDRGQWGIIMTGNYTTMIMGRGHDPDDGGDMGTPSVSVVVVRVVVVVD

=== Feature glossary ===
The record interleaves many kinds of information about one protein. Here is each kind framed as the question it answers.

Q: What does the local fold look like, residue by residue?
A: The Foldseek 3Di string encodes local tertiary geometry as a 20-letter alphabet — one character per residue — derived from the relative positions of nearby Cα atoms. Unlike the amino-acid sequence, 3Di is a direct function of the 3D structure, so two proteins with the same fold have similar 3Di strings even at low sequence identity.

Q: Which residues are in helices, strands, or loops?
A: The SS8 string is DSSP's per-residue secondary-structure call. α-helix (H) means an i→i+4 H-bond ladder; β-strand (E) means the residue participates in a β-sheet; 3₁₀ (G) and π (I) are tighter and wider helices; T/S are turns/bends; '-' is loop.

Q: How big and how compact is the whole molecule?
A: Radius of gyration (Rg) is the root-mean-square distance of Cα atoms from their centroid — a single number for overall size and compactness. A globular domain of N residues has Rg ≈ 2.2·N^0.38 Å; an extended or disordered chain has a much larger Rg. The Cα contact count is the number of residue pairs whose Cα atoms are within 8 Å and are more than four positions apart in sequence — a standard proxy for tertiary packing density. The bounding box is the smallest axis-aligned box enclosing all Cα atoms.

Q: Where is each backbone atom in 3D?
A: Structure coordinates are given as an mmCIF _atom_site loop: one row per atom with element, residue name, chain id, sequence number, and x/y/z position in Å. Only the four main-chain atoms per residue are included here; side chains are omitted to keep the record compact.

Q: What is the amino-acid chain?
A: Primary structure: the covalent order of the twenty standard amino acids along the backbone. Two proteins with the same sequence will (almost always) fold to the same structure; two with 30% identity often share a fold but not the details.

Q: What if only a Cα trace is available?
A: Three-state secondary structure (P-SEA) collapses the eight DSSP classes into helix (a), strand (b), and coil (c). P-SEA assigns these from Cα geometry alone — distances and angles — without requiring backbone oxygens, so it works on any Cα trace.

Q: What family and function is it annotated with?
A: Database cross-references. InterPro integrates a dozen domain/family signature databases into unified entries with residue-range hits. GO terms attach function/process/location labels with evidence codes. CATH codes position the fold in a four-level structural taxonomy. Organism is the NCBI-taxonomy species name.

Q: How confident is the AlphaFold model at each residue?
A: pLDDT is the predicted lDDT-Cα score: AlphaFold's confidence that the local environment of each residue (all inter-atomic distances within 15 Å) is correctly placed. It is a per-residue number between 0 and 100, with higher meaning more reliable.

Q: How mobile is each atom in the crystal?
A: B-factor (Debye–Waller factor) reflects atomic displacement in the crystal lattice. It is an experimental observable (units Å²), not a prediction; low values mean the atom is pinned down, high values mean it moves or is heterogeneous across the crystal.

Q: Which residues are buried vs exposed?
A: SASA measures how much of the protein is reachable by solvent. It is computed by rolling a water-sized probe over the atomic surface and summing the exposed area (Å²). Per-residue SASA distinguishes core (buried, low SASA) from surface (exposed, high SASA) residues; total SASA is a whole-molecule size measure.

Q: What do the diagnostic plots show?
A: Plot images: a contact map (which residues are close in 3D, as an N×N binary image), a Ramachandran scatter (backbone torsion angles, revealing secondary-structure composition at a glance), and — for AlphaFold structures — a PAE heatmap (pairwise prediction confidence).

Q: What known structures does this most resemble?
A: The Foldseek neighbor list gives the closest experimentally determined structures in the PDB, ranked by structural alignment. TM-score near 1 means near-identical fold; near 0.3 means only rough topology match. This is how one finds what a novel AlphaFold prediction most resembles in the solved-structure universe.

Q: Are the domains correctly placed relative to each other?
A: Predicted aligned error is AlphaFold's pairwise confidence. Unlike pLDDT (per-residue), PAE is per-residue-pair and captures whether two parts of the structure are correctly placed relative to each other. Units are ångströms of expected positional error.

Q: What do the rendered images show?
A: Structure images are PyMOL renders from six orthogonal camera directions. Cartoon representation draws helices as coils and strands as arrows; sticks shows the backbone as bonds; surface shows the solvent-excluded envelope. Rainbow coloring maps sequence position to hue (blue→red, N→C); chain c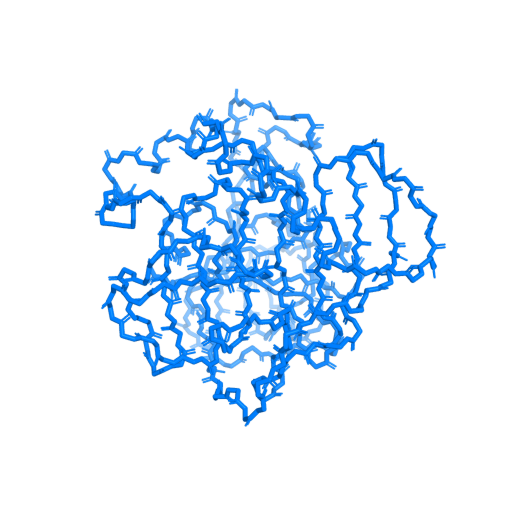oloring assigns a distinct color per polypeptide.

Q: What are the backbone torsion angles?
A: φ (phi) and ψ (psi) are the two rotatable backbone dihedrals per residue: φ is the C(i-1)–N–Cα–C torsion, ψ is the N–Cα–C–N(i+1) torsion, both in degrees on (−180°, 180°]. α-helical residues cluster near (−60°, −45°); β-strand residues near (−120°, +130°). A Ramachandran plot is simply a scatter of (φ, ψ) for every residue.